Protein AF-A0A4R5AZ65-F1 (afdb_monomer_lite)

Structure (mmCIF, N/CA/C/O backbone):
data_AF-A0A4R5AZ65-F1
#
_entry.id   AF-A0A4R5AZ65-F1
#
loop_
_atom_site.group_PDB
_atom_site.id
_atom_site.type_symbol
_atom_site.label_atom_id
_atom_site.label_alt_id
_atom_site.label_comp_id
_atom_site.label_asym_id
_atom_site.label_entity_id
_atom_site.label_seq_id
_atom_site.pdbx_PDB_ins_code
_atom_site.Cartn_x
_atom_site.Cartn_y
_atom_site.Cartn_z
_atom_site.occupancy
_atom_site.B_iso_or_equiv
_atom_site.auth_seq_id
_atom_site.auth_comp_id
_atom_site.auth_asym_id
_atom_site.auth_atom_id
_atom_site.pdbx_PDB_model_num
ATOM 1 N N . MET A 1 1 ? -8.711 -3.756 -31.443 1.00 44.62 1 MET A N 1
ATOM 2 C CA . MET A 1 1 ? -7.370 -3.969 -30.851 1.00 44.62 1 MET A CA 1
ATOM 3 C C . MET A 1 1 ? -6.552 -4.842 -31.791 1.00 44.62 1 MET A C 1
ATOM 5 O O . MET A 1 1 ? -6.980 -5.955 -32.074 1.00 44.62 1 MET A O 1
ATOM 9 N N . LYS A 1 2 ? -5.424 -4.348 -32.317 1.00 46.47 2 LYS A N 1
ATOM 10 C CA . LYS A 1 2 ? -4.459 -5.205 -33.025 1.00 46.47 2 LYS A CA 1
ATOM 11 C C . LYS A 1 2 ? -3.707 -6.012 -31.963 1.00 46.47 2 LYS A C 1
ATOM 13 O O . LYS A 1 2 ? -3.121 -5.416 -31.064 1.00 46.47 2 LYS A O 1
ATOM 18 N N . LYS A 1 3 ? -3.789 -7.342 -32.016 1.00 53.25 3 LYS A N 1
ATOM 19 C CA . LYS A 1 3 ? -3.071 -8.221 -31.082 1.00 53.25 3 LYS A CA 1
ATOM 20 C C . LYS A 1 3 ? -1.573 -8.070 -31.329 1.00 53.25 3 LYS A C 1
ATOM 22 O O . LYS A 1 3 ? -1.148 -8.141 -32.484 1.00 53.25 3 LYS A O 1
ATOM 27 N N . LYS A 1 4 ? -0.789 -7.846 -30.271 1.00 59.22 4 LYS A N 1
ATOM 28 C CA . LYS A 1 4 ? 0.672 -7.925 -30.381 1.00 59.22 4 LYS A CA 1
ATOM 29 C C . LYS A 1 4 ? 1.031 -9.348 -30.812 1.00 59.22 4 LYS A C 1
ATOM 31 O O . LYS A 1 4 ? 0.426 -10.277 -30.291 1.00 59.22 4 LYS A O 1
ATOM 36 N N . PRO A 1 5 ? 1.950 -9.562 -31.759 1.00 67.75 5 PRO A N 1
ATOM 37 C CA . PRO A 1 5 ? 2.391 -10.904 -32.102 1.00 67.75 5 PRO A CA 1
ATOM 38 C C . PRO A 1 5 ? 3.040 -11.585 -30.888 1.00 67.75 5 PRO A C 1
ATOM 40 O O . PRO A 1 5 ? 3.782 -10.963 -30.136 1.00 67.75 5 PRO A O 1
ATOM 43 N N . VAL A 1 6 ? 2.819 -12.894 -30.739 1.00 65.06 6 VAL A N 1
ATOM 44 C CA . VAL A 1 6 ? 3.331 -13.751 -29.645 1.00 65.06 6 VAL A CA 1
ATOM 45 C C . VAL A 1 6 ? 4.828 -13.552 -29.355 1.00 65.06 6 VAL A C 1
ATOM 47 O O . VAL A 1 6 ? 5.270 -13.638 -28.212 1.00 65.06 6 VAL A O 1
ATOM 50 N N . LYS A 1 7 ? 5.612 -13.260 -30.398 1.00 68.06 7 LYS A N 1
ATOM 51 C CA . LYS A 1 7 ? 7.055 -12.999 -30.320 1.00 68.06 7 LYS A CA 1
ATOM 52 C C . LYS A 1 7 ? 7.397 -11.754 -29.484 1.00 68.06 7 LYS A C 1
ATOM 54 O O . LYS A 1 7 ? 8.453 -11.729 -28.870 1.00 68.06 7 LYS A O 1
ATOM 59 N N . GLU A 1 8 ? 6.523 -10.750 -29.445 1.00 69.88 8 GLU A N 1
ATOM 60 C CA . GLU A 1 8 ? 6.718 -9.499 -28.694 1.00 69.88 8 GLU A CA 1
ATOM 61 C C . GLU A 1 8 ? 6.367 -9.622 -27.203 1.00 69.88 8 GLU A C 1
ATOM 63 O O . GLU A 1 8 ? 6.589 -8.684 -26.442 1.00 69.88 8 GLU A O 1
ATOM 68 N N . MET A 1 9 ? 5.816 -10.761 -26.767 1.00 68.25 9 MET A N 1
ATOM 69 C CA . MET A 1 9 ? 5.441 -10.994 -25.363 1.00 68.25 9 MET A CA 1
ATOM 70 C C . MET A 1 9 ? 6.560 -11.616 -24.524 1.00 68.25 9 MET A C 1
ATOM 72 O O . MET A 1 9 ? 6.425 -11.741 -23.310 1.00 68.25 9 MET A O 1
ATOM 76 N N . VAL A 1 10 ? 7.654 -12.033 -25.156 1.00 75.06 10 VAL A N 1
ATOM 77 C CA . VAL A 1 10 ? 8.806 -12.651 -24.496 1.00 75.06 10 VAL A CA 1
ATOM 78 C C . VAL A 1 10 ? 10.081 -11.944 -24.933 1.00 75.06 10 VAL A C 1
ATOM 80 O O . VAL A 1 10 ? 10.155 -11.402 -26.035 1.00 75.06 10 VAL A O 1
ATOM 83 N N . SER A 1 11 ? 11.108 -11.947 -24.081 1.00 81.38 11 SER A N 1
ATOM 84 C CA . SER A 1 11 ? 12.404 -11.390 -24.471 1.00 81.38 11 SER A CA 1
ATOM 85 C C . SER A 1 11 ? 13.001 -12.180 -25.639 1.00 81.38 11 SER A C 1
ATOM 87 O O . SER A 1 11 ? 12.778 -13.385 -25.776 1.00 81.38 11 SER A O 1
ATOM 89 N N . GLU A 1 12 ? 13.805 -11.522 -26.476 1.00 80.75 12 GLU A N 1
ATOM 90 C CA . GLU A 1 12 ? 14.416 -12.179 -27.638 1.00 80.75 12 GLU A CA 1
ATOM 91 C C . GLU A 1 12 ? 15.284 -13.381 -27.254 1.00 80.75 12 GLU A C 1
ATOM 93 O O . GLU A 1 12 ? 15.312 -14.379 -27.970 1.00 80.75 12 GLU A O 1
ATOM 98 N N . GLN A 1 13 ? 15.972 -13.299 -26.112 1.00 81.62 13 GLN A N 1
ATOM 99 C CA . GLN A 1 13 ? 16.777 -14.395 -25.574 1.00 81.62 13 GLN A CA 1
ATOM 100 C C . GLN A 1 13 ? 15.898 -15.596 -25.216 1.00 81.62 13 GLN A C 1
ATOM 102 O O . GLN A 1 13 ? 16.180 -16.707 -25.654 1.00 81.62 13 GLN A O 1
ATOM 107 N N . VAL A 1 14 ? 14.788 -15.365 -24.506 1.00 82.38 14 VAL A N 1
ATOM 108 C CA . VAL A 1 14 ? 13.830 -16.423 -24.155 1.00 82.38 14 VAL A CA 1
ATOM 109 C C . VAL A 1 14 ? 13.217 -17.025 -25.417 1.00 82.38 14 VAL A C 1
ATOM 111 O O . VAL A 1 14 ? 13.133 -18.243 -25.536 1.00 82.38 14 VAL A O 1
ATOM 114 N N . TYR A 1 15 ? 12.853 -16.200 -26.402 1.00 81.31 15 TYR A N 1
ATOM 115 C CA . TYR A 1 15 ? 12.323 -16.690 -27.672 1.00 81.31 15 TYR A CA 1
ATOM 116 C C . TYR A 1 15 ? 13.318 -17.596 -28.418 1.00 81.31 15 TYR A C 1
ATOM 118 O O . TYR A 1 15 ? 12.915 -18.625 -28.961 1.00 81.31 15 TYR A O 1
ATOM 126 N N . LYS A 1 16 ? 14.613 -17.245 -28.428 1.00 84.75 16 LYS A N 1
ATOM 127 C CA . LYS A 1 16 ? 15.674 -18.073 -29.030 1.00 84.75 16 LYS A CA 1
ATOM 128 C C . LYS A 1 16 ? 15.782 -19.432 -28.336 1.00 84.75 16 LYS A C 1
ATOM 130 O O . LYS A 1 16 ? 15.671 -20.451 -29.011 1.00 84.75 16 LYS A O 1
ATOM 135 N N . THR A 1 17 ? 15.860 -19.452 -27.006 1.00 85.12 17 THR A N 1
ATOM 136 C CA . THR A 1 17 ? 15.935 -20.698 -26.224 1.00 85.12 17 THR A CA 1
ATOM 137 C C . THR A 1 17 ? 14.690 -21.575 -26.397 1.00 85.12 17 THR A C 1
ATOM 139 O O . THR A 1 17 ? 14.792 -22.790 -26.543 1.00 85.12 17 THR A O 1
ATOM 142 N N . LEU A 1 18 ? 13.494 -20.978 -26.443 1.00 83.12 18 LEU A N 1
ATOM 143 C CA . LEU A 1 18 ? 12.252 -21.720 -26.687 1.00 83.12 18 LEU A CA 1
ATOM 144 C C . LEU A 1 18 ? 12.223 -22.353 -28.082 1.00 83.12 18 LEU A C 1
ATOM 146 O O . LEU A 1 18 ? 11.757 -23.483 -28.239 1.00 83.12 18 LEU A O 1
ATOM 150 N N . LYS A 1 19 ? 12.743 -21.640 -29.088 1.00 80.75 19 LYS A N 1
ATOM 151 C CA . LYS A 1 19 ? 12.854 -22.149 -30.456 1.00 80.75 19 LYS A CA 1
ATOM 152 C C . LYS A 1 19 ? 13.842 -23.316 -30.539 1.00 80.75 19 LYS A C 1
ATOM 154 O O . LYS A 1 19 ? 13.521 -24.314 -31.176 1.00 80.75 19 LYS A O 1
ATOM 159 N N . GLU A 1 20 ? 14.992 -23.211 -29.875 1.00 85.44 20 GLU A N 1
ATOM 160 C CA . GLU A 1 20 ? 15.987 -24.291 -29.764 1.00 85.44 20 GLU A CA 1
ATOM 161 C C . GLU A 1 20 ? 15.399 -25.538 -29.083 1.00 85.44 20 GLU A C 1
ATOM 163 O O . GLU A 1 20 ? 15.651 -26.661 -29.513 1.00 85.44 20 GLU A O 1
ATOM 168 N N . GLY A 1 21 ? 14.530 -25.347 -28.086 1.00 79.88 21 GLY A N 1
ATOM 169 C CA . GLY A 1 21 ? 13.814 -26.422 -27.395 1.00 79.88 21 GLY A CA 1
ATOM 170 C C . GLY A 1 21 ? 12.573 -26.973 -28.115 1.00 79.88 21 GLY A C 1
ATOM 171 O O . GLY A 1 21 ? 11.836 -27.753 -27.513 1.00 79.88 21 GLY A O 1
ATOM 172 N N . ASN A 1 22 ? 12.290 -26.571 -29.364 1.00 78.25 22 ASN A N 1
ATOM 173 C CA . ASN A 1 22 ? 11.068 -26.936 -30.105 1.00 78.25 22 ASN A CA 1
ATOM 174 C C . ASN A 1 22 ? 9.747 -26.619 -29.358 1.00 78.25 22 ASN A C 1
ATOM 176 O O . ASN A 1 22 ? 8.723 -27.281 -29.568 1.00 78.25 22 ASN A O 1
ATOM 180 N N . VAL A 1 23 ? 9.747 -25.592 -28.502 1.00 75.62 23 VAL A N 1
ATOM 181 C CA . VAL A 1 23 ? 8.576 -25.144 -27.737 1.00 75.62 23 VAL A CA 1
ATOM 182 C C . VAL A 1 23 ? 7.804 -24.103 -28.542 1.00 75.62 23 VAL A C 1
ATOM 184 O O . VAL A 1 23 ? 8.369 -23.116 -29.015 1.00 75.62 23 VAL A O 1
ATOM 187 N N . LYS A 1 24 ? 6.487 -24.293 -28.689 1.00 74.88 24 LYS A N 1
ATOM 188 C CA . LYS A 1 24 ? 5.621 -23.341 -29.399 1.00 74.88 24 LYS A CA 1
ATOM 189 C C . LYS A 1 24 ? 4.807 -22.527 -28.396 1.00 74.88 24 LYS A C 1
ATOM 191 O O . LYS A 1 24 ? 4.083 -23.082 -27.572 1.00 74.88 24 LYS A O 1
ATOM 196 N N . LEU A 1 25 ? 4.906 -21.207 -28.503 1.00 66.44 25 LEU A N 1
ATOM 197 C CA . LEU A 1 25 ? 4.087 -20.270 -27.741 1.00 66.44 25 LEU A CA 1
ATOM 198 C C . LEU A 1 25 ? 2.684 -20.190 -28.359 1.00 66.44 25 LEU A C 1
ATOM 200 O O . LEU A 1 25 ? 2.541 -19.999 -29.571 1.00 66.44 25 LEU A O 1
ATOM 204 N N . VAL A 1 26 ? 1.653 -20.359 -27.534 1.00 68.25 26 VAL A N 1
ATOM 205 C CA . VAL A 1 26 ? 0.242 -20.310 -27.933 1.00 68.25 26 VAL A CA 1
ATOM 206 C C . VAL A 1 26 ? -0.522 -19.481 -26.901 1.00 68.25 26 VAL A C 1
ATOM 208 O O . VAL A 1 26 ? -0.252 -19.556 -25.706 1.00 68.25 26 VAL A O 1
ATOM 211 N N . TYR A 1 27 ? -1.483 -18.681 -27.343 1.00 60.41 27 TYR A N 1
ATOM 212 C CA . TYR A 1 27 ? -2.374 -17.964 -26.433 1.00 60.41 27 TYR A CA 1
ATOM 213 C C . TYR A 1 27 ? -3.348 -18.906 -25.726 1.00 60.41 27 TYR A C 1
ATOM 215 O O . TYR A 1 27 ? -3.896 -19.814 -26.356 1.00 60.41 27 TYR A O 1
ATOM 223 N N . ASP A 1 28 ? -3.603 -18.661 -24.441 1.00 58.62 28 ASP A N 1
ATOM 224 C CA . ASP A 1 28 ? -4.643 -19.377 -23.704 1.00 58.62 28 ASP A CA 1
ATOM 225 C C . ASP A 1 28 ? -5.963 -18.614 -23.784 1.00 58.62 28 ASP A C 1
ATOM 227 O O . ASP A 1 28 ? -6.158 -17.619 -23.090 1.00 58.62 28 ASP A O 1
ATOM 231 N N . TYR A 1 29 ? -6.853 -19.044 -24.677 1.00 53.59 29 TYR A N 1
ATOM 232 C CA . TYR A 1 29 ? -8.092 -18.314 -24.939 1.00 53.59 29 TYR A CA 1
ATOM 233 C C . TYR A 1 29 ? -9.347 -18.882 -24.277 1.00 53.59 29 TYR A C 1
ATOM 235 O O . TYR A 1 29 ? -10.361 -18.207 -24.373 1.00 53.59 29 TYR A O 1
ATOM 243 N N . ASN A 1 30 ? -9.349 -20.050 -23.614 1.00 48.16 30 ASN A N 1
ATOM 2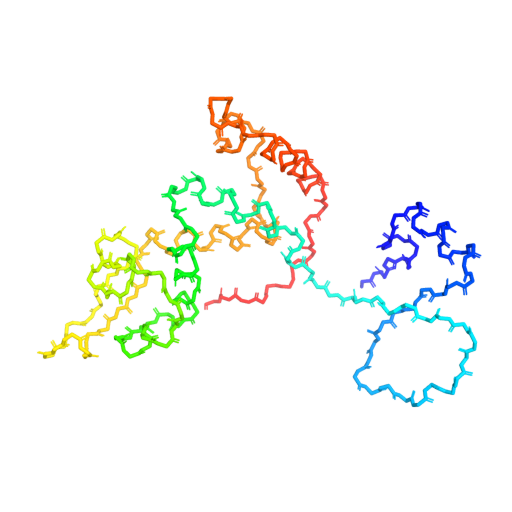44 C CA . ASN A 1 30 ? -10.598 -20.585 -23.045 1.00 48.16 30 ASN A CA 1
ATOM 245 C C . ASN A 1 30 ? -10.420 -21.579 -21.884 1.00 48.16 30 ASN A C 1
ATOM 247 O O . ASN A 1 30 ? -9.624 -22.514 -21.957 1.00 48.16 30 ASN A O 1
ATOM 251 N N . ALA A 1 31 ? -11.283 -21.422 -20.872 1.00 46.19 31 ALA A N 1
ATOM 252 C CA . ALA A 1 31 ? -11.531 -22.365 -19.775 1.00 46.19 31 ALA A CA 1
ATOM 253 C C . ALA A 1 31 ? -12.147 -23.706 -20.239 1.00 46.19 31 ALA A C 1
ATOM 255 O O . ALA A 1 31 ? -12.169 -24.675 -19.487 1.00 46.19 31 ALA A O 1
ATOM 256 N N . GLU A 1 32 ? -12.585 -23.801 -21.495 1.00 46.03 32 GLU A N 1
ATOM 257 C CA . GLU A 1 32 ? -12.997 -25.048 -22.144 1.00 46.03 32 GLU A CA 1
ATOM 258 C C . GLU A 1 32 ? -11.836 -25.630 -22.957 1.00 46.03 32 GLU A C 1
ATOM 260 O O . GLU A 1 32 ? -11.804 -25.591 -24.191 1.00 46.03 32 GLU A O 1
ATOM 265 N N . ALA A 1 33 ? -10.832 -26.165 -22.266 1.00 50.59 33 ALA A N 1
ATOM 266 C CA . ALA A 1 33 ? -9.773 -26.915 -22.922 1.00 50.59 33 ALA A CA 1
ATOM 267 C C . ALA A 1 33 ? -10.353 -28.227 -23.483 1.00 50.59 33 ALA A C 1
ATOM 269 O O . ALA A 1 33 ? -10.359 -29.263 -22.818 1.00 50.59 33 ALA A O 1
ATOM 270 N N . LYS A 1 34 ? -10.843 -28.195 -24.731 1.00 50.50 34 LYS A N 1
ATOM 271 C CA . LYS A 1 34 ? -11.085 -29.409 -25.522 1.00 50.50 34 LYS A CA 1
ATOM 272 C C . LYS A 1 34 ? -9.821 -30.268 -25.454 1.00 50.50 34 LYS A C 1
ATOM 274 O O . LYS A 1 34 ? -8.732 -29.775 -25.737 1.00 50.50 34 LYS A O 1
ATOM 279 N N . LYS A 1 35 ? -9.987 -31.531 -25.037 1.00 51.47 35 LYS A N 1
ATOM 280 C CA . LYS A 1 35 ? -8.944 -32.556 -24.851 1.00 51.47 35 LYS A CA 1
ATOM 281 C C . LYS A 1 35 ? -7.870 -32.463 -25.943 1.00 51.47 35 LYS A C 1
ATOM 283 O O . LYS A 1 35 ? -8.043 -33.000 -27.036 1.00 51.47 35 LYS A O 1
ATOM 288 N N . ASN A 1 36 ? -6.755 -31.799 -25.649 1.00 53.66 36 ASN A N 1
ATOM 289 C CA . ASN A 1 36 ? -5.608 -31.798 -26.544 1.00 53.66 36 ASN A CA 1
ATOM 290 C C . ASN A 1 36 ? -5.019 -33.214 -26.529 1.00 53.66 36 ASN A C 1
ATOM 292 O O . ASN A 1 36 ? -4.439 -33.635 -25.530 1.00 53.66 36 ASN A O 1
ATOM 296 N N . LYS A 1 37 ? -5.200 -33.961 -27.628 1.00 51.91 37 LYS A N 1
ATOM 297 C CA . LYS A 1 37 ? -4.455 -35.200 -27.899 1.00 51.91 37 LYS A CA 1
ATOM 298 C C . LYS A 1 37 ? -2.966 -34.912 -27.692 1.00 51.91 37 LYS A C 1
ATOM 300 O O . LYS A 1 37 ? -2.475 -33.909 -28.207 1.00 51.91 37 LYS A O 1
ATOM 305 N N . TYR A 1 38 ? -2.283 -35.778 -26.942 1.00 48.69 38 TYR A N 1
ATOM 306 C CA . TYR A 1 38 ? -0.855 -35.695 -26.629 1.00 48.69 38 TYR A CA 1
ATOM 307 C C . TYR A 1 38 ? -0.023 -35.361 -27.879 1.00 48.69 38 TYR A C 1
ATOM 309 O O . TYR A 1 38 ? 0.290 -36.221 -28.698 1.00 48.69 38 TYR A O 1
ATOM 317 N N . SER A 1 39 ? 0.328 -34.086 -28.027 1.00 53.28 39 SER A N 1
ATOM 318 C CA . SER A 1 39 ? 1.332 -33.615 -28.973 1.00 53.28 39 SER A CA 1
ATOM 319 C C . SER A 1 39 ? 2.674 -33.666 -28.252 1.00 53.28 39 SER A C 1
ATOM 321 O O . SER A 1 39 ? 2.799 -33.110 -27.165 1.00 53.28 39 SER A O 1
ATOM 323 N N . LYS A 1 40 ? 3.696 -34.279 -28.864 1.00 53.28 40 LYS A N 1
ATOM 324 C CA . LYS A 1 40 ? 5.079 -34.278 -28.341 1.00 53.28 40 LYS A CA 1
ATOM 325 C C . LYS A 1 40 ? 5.676 -32.865 -28.190 1.00 53.28 40 LYS A C 1
ATOM 327 O O . LYS A 1 40 ? 6.731 -32.720 -27.587 1.00 53.28 40 LYS A O 1
ATOM 332 N N . ARG A 1 41 ? 5.035 -31.827 -28.746 1.00 54.31 41 ARG A N 1
ATOM 333 C CA . ARG A 1 41 ? 5.450 -30.423 -28.601 1.00 54.31 41 ARG A CA 1
ATOM 334 C C . ARG A 1 41 ? 4.826 -29.803 -27.353 1.00 54.31 41 ARG A C 1
ATOM 336 O O . ARG A 1 41 ? 3.602 -29.796 -27.222 1.00 54.31 41 ARG A O 1
ATOM 343 N N . LEU A 1 42 ? 5.672 -29.237 -26.493 1.00 58.03 42 LEU A N 1
ATOM 344 C CA . LEU A 1 42 ? 5.264 -28.409 -25.360 1.00 58.03 42 LEU A CA 1
ATOM 345 C C . LEU A 1 42 ? 4.628 -27.113 -25.884 1.00 58.03 42 LEU A C 1
ATOM 347 O O . LEU A 1 42 ? 5.261 -26.340 -26.608 1.00 58.03 42 LEU A O 1
ATOM 351 N N . HIS A 1 43 ? 3.362 -26.895 -25.533 1.00 59.50 43 HIS A N 1
ATOM 352 C CA . HIS A 1 43 ? 2.670 -25.631 -25.757 1.00 59.50 43 HIS A CA 1
ATOM 353 C C . HIS A 1 43 ? 2.727 -24.811 -24.474 1.00 59.50 43 HIS A C 1
ATOM 355 O O . HIS A 1 43 ? 2.179 -25.225 -23.452 1.00 59.50 43 HIS A O 1
ATOM 361 N N . LEU A 1 44 ? 3.374 -23.651 -24.530 1.00 62.00 44 LEU A N 1
ATOM 362 C CA . LEU A 1 44 ? 3.333 -22.683 -23.439 1.00 62.00 44 LEU A CA 1
ATOM 363 C C . LEU A 1 44 ? 2.184 -21.711 -23.686 1.00 62.00 44 LEU A C 1
ATOM 365 O O . LEU A 1 44 ? 2.122 -21.061 -24.730 1.00 62.00 44 LEU A O 1
ATOM 369 N N . LYS A 1 45 ? 1.283 -21.663 -22.709 1.00 63.50 45 LYS A N 1
ATOM 370 C CA . LYS A 1 45 ? 0.094 -20.817 -22.661 1.00 63.50 45 LYS A CA 1
ATOM 371 C C . LYS A 1 45 ? 0.479 -19.412 -22.197 1.00 63.50 45 LYS A C 1
ATOM 373 O O . LYS A 1 45 ? 1.037 -19.262 -21.114 1.00 63.50 45 LYS A O 1
ATOM 378 N N . LEU A 1 46 ? 0.187 -18.400 -23.011 1.00 58.69 46 LEU A N 1
ATOM 379 C CA . LEU A 1 46 ? 0.353 -16.988 -22.652 1.00 58.69 46 LEU A CA 1
ATOM 380 C C . LEU A 1 46 ? -0.999 -16.372 -22.285 1.00 58.69 46 LEU A C 1
ATOM 382 O O . LEU A 1 46 ? -1.975 -16.537 -23.021 1.00 58.69 46 LEU A O 1
ATOM 386 N N . PHE A 1 47 ? -1.037 -15.656 -21.161 1.00 57.75 47 PHE A N 1
ATOM 387 C CA . PHE A 1 47 ? -2.218 -14.933 -20.698 1.00 57.75 47 PHE A CA 1
ATOM 388 C C . PHE A 1 47 ? -2.305 -13.559 -21.375 1.00 57.75 47 PHE A C 1
ATOM 390 O O . PHE A 1 47 ? -1.371 -12.762 -21.302 1.00 57.75 47 PHE A O 1
ATOM 397 N N . GLU A 1 48 ? -3.438 -13.273 -22.019 1.00 52.56 48 GLU A N 1
ATOM 398 C CA . GLU A 1 48 ? -3.790 -11.930 -22.493 1.00 52.56 48 GLU A CA 1
ATOM 399 C C . GLU A 1 48 ? -4.746 -11.278 -21.493 1.00 52.56 48 GLU A C 1
ATOM 401 O O . GLU A 1 48 ? -5.967 -11.351 -21.616 1.00 52.56 48 GLU A O 1
ATOM 406 N N . GLY A 1 49 ? -4.183 -10.620 -20.489 1.00 55.50 49 GLY A N 1
ATOM 407 C CA . GLY A 1 49 ? -4.937 -9.770 -19.582 1.00 55.50 49 GLY A CA 1
ATOM 408 C C . GLY A 1 49 ? -4.058 -8.663 -19.035 1.00 55.50 49 GLY A C 1
ATOM 409 O O . GLY A 1 49 ? -2.859 -8.603 -19.304 1.00 55.50 49 GLY A O 1
ATOM 410 N N . TYR A 1 50 ? -4.674 -7.748 -18.299 1.00 60.53 50 TYR A N 1
ATOM 411 C CA . TYR A 1 50 ? -3.934 -6.672 -17.668 1.00 60.53 50 TYR A CA 1
ATOM 412 C C . TYR A 1 50 ? -3.194 -7.242 -16.451 1.00 60.53 50 TYR A C 1
ATOM 414 O O . TYR A 1 50 ? -3.818 -7.534 -15.430 1.00 60.53 50 TYR A O 1
ATOM 422 N N . ASP A 1 51 ? -1.872 -7.374 -16.545 1.00 66.31 51 ASP A N 1
ATOM 423 C CA . ASP A 1 51 ? -1.037 -7.733 -15.399 1.00 66.31 51 ASP A CA 1
ATOM 424 C C . ASP A 1 51 ? -0.668 -6.476 -14.596 1.00 66.31 51 ASP A C 1
ATOM 426 O O . ASP A 1 51 ? 0.325 -5.800 -14.848 1.00 66.31 51 ASP A O 1
ATOM 430 N N . LEU A 1 52 ? -1.518 -6.132 -13.624 1.00 73.38 52 LEU A N 1
ATOM 431 C CA . LEU A 1 52 ? -1.247 -5.047 -12.674 1.00 73.38 52 LEU A CA 1
ATOM 432 C C . LEU A 1 52 ? -0.107 -5.406 -11.709 1.00 73.38 52 LEU A C 1
ATOM 434 O O . LEU A 1 52 ? 0.451 -4.525 -11.055 1.00 73.38 52 LEU A O 1
ATOM 438 N N . LEU A 1 53 ? 0.215 -6.695 -11.566 1.00 79.62 53 LEU A N 1
ATOM 439 C CA . LEU A 1 53 ? 1.126 -7.180 -10.538 1.00 79.62 53 LEU A CA 1
ATOM 440 C C . LEU A 1 53 ? 2.592 -7.059 -10.944 1.00 79.62 53 LEU A C 1
ATOM 442 O O . LEU A 1 53 ? 3.441 -7.015 -10.055 1.00 79.62 53 LEU A O 1
ATOM 446 N N . GLU A 1 54 ? 2.900 -6.900 -12.232 1.00 79.25 54 GLU A N 1
ATOM 447 C CA . GLU A 1 54 ? 4.261 -6.590 -12.689 1.00 79.25 54 GLU A CA 1
ATOM 448 C C . GLU A 1 54 ? 4.824 -5.362 -11.947 1.00 79.25 54 GLU A C 1
ATOM 450 O O . GLU A 1 54 ? 5.921 -5.392 -11.379 1.00 79.25 54 GLU A O 1
ATOM 455 N N . ASN A 1 55 ? 4.015 -4.306 -11.832 1.00 85.94 55 ASN A N 1
ATOM 456 C CA . ASN A 1 55 ? 4.400 -3.070 -11.153 1.00 85.94 55 ASN A CA 1
ATOM 457 C C . ASN A 1 55 ? 4.405 -3.193 -9.623 1.00 85.94 55 ASN A C 1
ATOM 459 O O . ASN A 1 55 ? 4.959 -2.327 -8.942 1.00 85.94 55 ASN A O 1
ATOM 463 N N . PHE A 1 56 ? 3.830 -4.253 -9.046 1.00 91.00 56 PHE A N 1
ATOM 464 C CA . PHE A 1 56 ? 3.673 -4.408 -7.596 1.00 91.00 56 PHE A CA 1
ATOM 465 C C . PHE A 1 56 ? 5.012 -4.373 -6.853 1.00 91.00 56 PHE A C 1
ATOM 467 O O . PHE A 1 56 ? 5.125 -3.760 -5.785 1.00 91.00 56 PHE A O 1
ATOM 474 N N . ILE A 1 57 ? 6.048 -4.981 -7.444 1.00 90.31 57 ILE A N 1
ATOM 475 C CA . ILE A 1 57 ? 7.395 -5.059 -6.863 1.00 90.31 57 ILE A CA 1
ATOM 476 C C . ILE A 1 57 ? 8.030 -3.673 -6.649 1.00 90.31 57 ILE A C 1
ATOM 478 O O . ILE A 1 57 ? 8.876 -3.505 -5.764 1.00 90.31 57 ILE A O 1
ATOM 482 N N . VAL A 1 58 ? 7.595 -2.678 -7.425 1.00 91.81 58 VAL A N 1
ATOM 483 C CA . VAL A 1 58 ? 8.030 -1.279 -7.353 1.00 91.81 58 VAL A CA 1
ATOM 484 C C . VAL A 1 58 ? 7.014 -0.425 -6.590 1.00 91.81 58 VAL A C 1
ATOM 486 O O . VAL A 1 58 ? 7.395 0.310 -5.676 1.00 91.81 58 VAL A O 1
ATOM 489 N N . ALA A 1 59 ? 5.728 -0.559 -6.916 1.00 93.69 59 ALA A N 1
ATOM 490 C CA . ALA A 1 59 ? 4.625 0.208 -6.346 1.00 93.69 59 ALA A CA 1
ATOM 491 C C . ALA A 1 59 ? 4.554 0.083 -4.824 1.00 93.69 59 ALA A C 1
ATOM 493 O O . ALA A 1 59 ? 4.518 1.090 -4.115 1.00 93.69 59 ALA A O 1
ATOM 494 N N . ARG A 1 60 ? 4.608 -1.147 -4.303 1.00 95.19 60 ARG A N 1
ATOM 495 C CA . ARG A 1 60 ? 4.525 -1.406 -2.862 1.00 95.19 60 ARG A CA 1
ATOM 496 C C . ARG A 1 60 ? 5.634 -0.689 -2.073 1.00 95.19 60 ARG A C 1
ATOM 498 O O . ARG A 1 60 ? 5.302 0.135 -1.221 1.00 95.19 60 ARG A O 1
ATOM 505 N N . PRO A 1 61 ? 6.938 -0.930 -2.327 1.00 93.62 61 PRO A N 1
ATOM 506 C CA . PRO A 1 61 ? 7.995 -0.257 -1.574 1.00 93.62 61 PRO A CA 1
ATOM 507 C C . PRO A 1 61 ? 8.035 1.257 -1.812 1.00 93.62 61 PRO A C 1
ATOM 509 O O . PRO A 1 61 ? 8.427 1.988 -0.903 1.00 93.62 61 PRO A O 1
ATOM 512 N N . TYR A 1 62 ? 7.626 1.739 -2.992 1.00 94.62 62 TYR A N 1
ATOM 513 C CA . TYR A 1 62 ? 7.487 3.172 -3.253 1.00 94.62 62 TYR A CA 1
ATOM 514 C C . TYR A 1 62 ? 6.482 3.814 -2.283 1.00 94.62 62 TYR A C 1
ATOM 516 O O . TYR A 1 62 ? 6.838 4.748 -1.563 1.00 94.62 62 TYR A O 1
ATOM 524 N N . ILE A 1 63 ? 5.268 3.260 -2.187 1.00 96.19 63 ILE A N 1
ATOM 525 C CA . ILE A 1 63 ? 4.208 3.759 -1.297 1.00 96.19 63 ILE A CA 1
ATOM 526 C C . ILE A 1 63 ? 4.609 3.631 0.175 1.00 96.19 63 ILE A C 1
ATOM 528 O O . ILE A 1 63 ? 4.503 4.604 0.924 1.00 96.19 63 ILE A O 1
ATOM 532 N N . GLN A 1 64 ? 5.150 2.481 0.586 1.00 95.44 64 GLN A N 1
ATOM 533 C CA . GLN A 1 64 ? 5.604 2.265 1.965 1.00 95.44 64 GLN A CA 1
ATOM 534 C C . GLN A 1 64 ? 6.604 3.332 2.414 1.00 95.44 64 GLN A C 1
ATOM 536 O O . GLN A 1 64 ? 6.452 3.925 3.481 1.00 95.44 64 GLN A O 1
ATOM 541 N N . LYS A 1 65 ? 7.604 3.637 1.578 1.00 93.69 65 LYS A N 1
ATOM 542 C CA . LYS A 1 65 ? 8.601 4.661 1.905 1.00 93.69 65 LYS A CA 1
ATOM 543 C C . LYS A 1 65 ? 8.055 6.082 1.801 1.00 93.69 65 LYS A C 1
ATOM 545 O O . LYS A 1 65 ? 8.444 6.922 2.611 1.00 93.69 65 LYS A O 1
ATOM 550 N N . LYS A 1 66 ? 7.167 6.364 0.840 1.00 94.12 66 LYS A N 1
ATOM 551 C CA . LYS A 1 66 ? 6.551 7.689 0.668 1.00 94.12 66 LYS A CA 1
ATOM 552 C C . LYS A 1 66 ? 5.736 8.094 1.892 1.00 94.12 66 LYS A C 1
ATOM 554 O O . LYS A 1 66 ? 5.886 9.211 2.378 1.00 94.12 66 LYS A O 1
ATOM 559 N N . TYR A 1 67 ? 4.933 7.170 2.412 1.00 95.44 67 TYR A N 1
ATOM 560 C CA . TYR A 1 67 ? 4.038 7.422 3.543 1.00 95.44 67 TYR A CA 1
ATOM 561 C C . TYR A 1 67 ? 4.584 6.936 4.888 1.00 95.44 67 TYR A C 1
ATOM 563 O O . TYR A 1 67 ? 3.924 7.114 5.905 1.00 95.44 67 TYR A O 1
ATOM 571 N N . LYS A 1 68 ? 5.796 6.364 4.909 1.00 94.81 68 LYS A N 1
ATOM 572 C CA . LYS A 1 68 ? 6.452 5.810 6.105 1.00 94.81 68 LYS A CA 1
ATOM 573 C C . LYS A 1 68 ? 5.589 4.765 6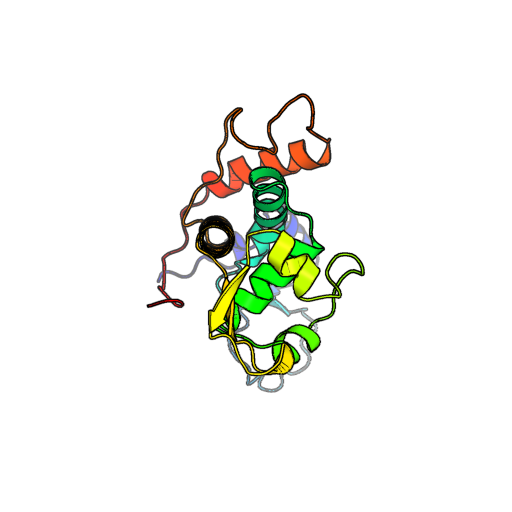.830 1.00 94.81 68 LYS A C 1
ATOM 575 O O . LYS A 1 68 ? 5.561 4.720 8.057 1.00 94.81 68 LYS A O 1
ATOM 580 N N . ILE A 1 69 ? 4.900 3.925 6.064 1.00 95.88 69 ILE A N 1
ATOM 581 C CA . ILE A 1 69 ? 4.075 2.828 6.581 1.00 95.88 69 ILE A CA 1
ATOM 582 C C . ILE A 1 69 ? 4.796 1.495 6.395 1.00 95.88 69 ILE A C 1
ATOM 584 O O . ILE A 1 69 ? 5.461 1.266 5.381 1.00 95.88 69 ILE A O 1
ATOM 588 N N . ASP A 1 70 ? 4.666 0.607 7.376 1.00 95.81 70 ASP A N 1
ATOM 589 C CA . ASP A 1 70 ? 5.169 -0.759 7.256 1.00 95.81 70 ASP A CA 1
ATOM 590 C C . ASP A 1 70 ? 4.219 -1.648 6.432 1.00 95.81 70 ASP A C 1
ATOM 592 O O . ASP A 1 70 ? 3.142 -1.227 6.002 1.00 95.81 70 ASP A O 1
ATOM 596 N N . LEU A 1 71 ? 4.663 -2.873 6.132 1.00 95.12 71 LEU A N 1
ATOM 597 C CA . LEU A 1 71 ? 3.902 -3.812 5.304 1.00 95.12 71 LEU A CA 1
ATOM 598 C C . LEU A 1 71 ? 2.580 -4.213 5.955 1.00 95.12 71 LEU A C 1
ATOM 600 O O . LEU A 1 71 ? 1.566 -4.236 5.266 1.00 95.12 71 LEU A O 1
ATOM 604 N N . GLY A 1 72 ? 2.587 -4.462 7.267 1.00 96.19 72 GLY A N 1
ATOM 605 C CA . GLY A 1 72 ? 1.39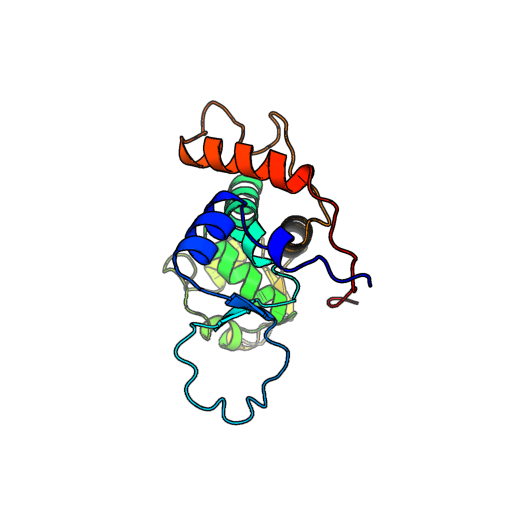3 -4.892 7.982 1.00 96.19 72 GLY A CA 1
ATOM 606 C C . GLY A 1 72 ? 0.309 -3.823 7.937 1.00 96.19 72 GLY A C 1
ATOM 607 O O . GLY A 1 72 ? -0.842 -4.123 7.635 1.00 96.19 72 GLY A O 1
ATOM 608 N N . LEU A 1 73 ? 0.681 -2.559 8.156 1.00 97.12 73 LEU A N 1
ATOM 609 C CA . LEU A 1 73 ? -0.262 -1.452 8.024 1.00 97.12 73 LEU A CA 1
ATOM 610 C C . LEU A 1 73 ? -0.780 -1.304 6.593 1.00 97.12 73 LEU A C 1
ATOM 612 O O . LEU A 1 73 ? -1.973 -1.109 6.390 1.00 97.12 73 LEU A O 1
ATOM 616 N N . PHE A 1 74 ? 0.100 -1.410 5.599 1.00 97.19 74 PHE A N 1
ATOM 617 C CA . PHE A 1 74 ? -0.290 -1.284 4.199 1.00 97.19 74 PHE A CA 1
ATOM 618 C C . PHE A 1 74 ? -1.293 -2.369 3.765 1.00 97.19 74 PHE A C 1
ATOM 620 O O . PHE A 1 74 ? -2.300 -2.051 3.132 1.00 97.19 74 PHE A O 1
ATOM 627 N N . GLU A 1 75 ? -1.069 -3.626 4.155 1.00 95.88 75 GLU A N 1
ATOM 628 C CA . GLU A 1 75 ? -1.979 -4.748 3.882 1.00 95.88 75 GLU A CA 1
ATOM 629 C C . GLU A 1 75 ? -3.344 -4.558 4.556 1.00 95.88 75 GLU A C 1
ATOM 631 O O . GLU A 1 75 ? -4.380 -4.799 3.933 1.00 95.88 75 GLU A O 1
ATOM 636 N N . ILE A 1 76 ? -3.360 -4.043 5.791 1.00 96.50 76 ILE A N 1
ATOM 637 C CA . ILE A 1 76 ? -4.597 -3.669 6.492 1.00 96.50 76 ILE A CA 1
ATOM 638 C C . ILE A 1 76 ? -5.367 -2.606 5.711 1.00 96.50 76 ILE A C 1
ATOM 640 O O . ILE A 1 76 ? -6.566 -2.760 5.481 1.00 96.50 76 ILE A O 1
ATOM 644 N N . LEU A 1 77 ? -4.699 -1.538 5.270 1.00 96.88 77 LEU A N 1
ATOM 645 C CA . LEU A 1 77 ? -5.357 -0.474 4.513 1.00 96.88 77 LEU A CA 1
ATOM 646 C C . LEU A 1 77 ? -5.916 -0.987 3.178 1.00 96.88 77 LEU A C 1
ATOM 648 O O . LEU A 1 77 ? -7.034 -0.624 2.818 1.00 96.88 77 LEU A O 1
ATOM 652 N N . LEU A 1 78 ? -5.188 -1.862 2.474 1.00 95.50 78 LEU A N 1
ATOM 653 C CA . LEU A 1 78 ? -5.666 -2.495 1.241 1.00 95.50 78 LEU A CA 1
ATOM 654 C C . LEU A 1 78 ? -6.930 -3.329 1.475 1.00 95.50 78 LEU A C 1
ATOM 656 O O . LEU A 1 78 ? -7.911 -3.163 0.748 1.00 95.50 78 LEU A O 1
ATOM 660 N N . PHE A 1 79 ? -6.917 -4.187 2.499 1.00 95.50 79 PHE A N 1
ATOM 661 C CA . PHE A 1 79 ? -8.053 -5.043 2.843 1.00 95.50 79 PHE A CA 1
ATOM 662 C C . PHE A 1 79 ? -9.295 -4.214 3.201 1.00 95.50 79 PHE A C 1
ATOM 664 O O . PHE A 1 79 ? -10.379 -4.421 2.652 1.00 95.50 79 PHE A O 1
ATOM 671 N N . LEU A 1 80 ? -9.131 -3.215 4.072 1.00 95.38 80 LEU A N 1
ATOM 672 C CA . LEU A 1 80 ? -10.234 -2.379 4.550 1.00 95.38 80 LEU A CA 1
ATOM 673 C C . LEU A 1 80 ? -10.787 -1.438 3.476 1.00 95.38 80 LEU A C 1
ATOM 675 O O . LEU A 1 80 ? -11.988 -1.164 3.462 1.00 95.38 80 LEU A O 1
ATOM 679 N N . HIS A 1 81 ? -9.953 -0.976 2.538 1.00 94.69 81 HIS A N 1
ATOM 680 C CA . HIS A 1 81 ? -10.410 -0.161 1.410 1.00 94.69 81 HIS A CA 1
ATOM 681 C C . HIS A 1 81 ? -11.466 -0.882 0.552 1.00 94.69 81 HIS A C 1
ATOM 683 O O . HIS A 1 81 ? -12.367 -0.233 0.010 1.00 94.69 81 HIS A O 1
ATOM 689 N N . GLY A 1 82 ? -11.374 -2.213 0.441 1.00 91.00 82 GLY A N 1
ATOM 690 C CA . GLY A 1 82 ? -12.351 -3.039 -0.271 1.00 91.00 82 GLY A CA 1
ATOM 691 C C . GLY A 1 82 ? -13.727 -3.070 0.401 1.00 91.00 82 GLY A C 1
ATOM 692 O O . GLY A 1 82 ? -14.736 -3.038 -0.296 1.00 91.00 82 GLY A O 1
ATOM 693 N N . LYS A 1 83 ? -13.778 -3.055 1.741 1.00 91.50 83 LYS A N 1
ATOM 694 C CA . LYS A 1 83 ? -15.031 -3.129 2.517 1.00 91.50 83 LYS A CA 1
ATOM 695 C C . LYS A 1 83 ? -15.804 -1.799 2.590 1.00 91.50 83 LYS A C 1
ATOM 697 O O . LYS A 1 83 ? -16.999 -1.817 2.858 1.00 91.50 83 LYS A O 1
ATOM 702 N N . LYS A 1 84 ? -15.160 -0.654 2.308 1.00 91.44 84 LYS A N 1
ATOM 703 C CA . LYS A 1 84 ? -15.688 0.735 2.412 1.00 91.44 84 LYS A CA 1
ATOM 704 C C . LYS A 1 84 ? -16.051 1.177 3.837 1.00 91.44 84 LYS A C 1
ATOM 706 O O . LYS A 1 84 ? -15.531 2.192 4.296 1.00 91.44 84 LYS A O 1
ATOM 711 N N . PHE A 1 85 ? -16.869 0.398 4.534 1.00 95.69 85 PHE A N 1
ATOM 712 C CA . PHE A 1 85 ? -17.176 0.506 5.957 1.00 95.69 85 PHE A CA 1
ATOM 713 C C . PHE A 1 85 ? -16.951 -0.856 6.610 1.00 95.69 85 PHE A C 1
ATOM 715 O O . PHE A 1 85 ? -17.099 -1.888 5.960 1.00 95.69 85 PHE A O 1
ATOM 722 N N . PHE A 1 86 ? -16.562 -0.876 7.879 1.00 96.31 86 PHE A N 1
ATOM 723 C CA . PHE A 1 86 ? -16.273 -2.125 8.580 1.00 96.31 86 PHE A CA 1
ATOM 724 C C . PHE A 1 86 ? -16.475 -1.977 10.085 1.00 96.31 86 PHE A C 1
ATOM 726 O O . PHE A 1 86 ? -16.413 -0.871 10.617 1.00 96.31 86 PHE A O 1
ATOM 733 N N . ASN A 1 87 ? -16.686 -3.091 10.779 1.00 95.94 87 ASN A N 1
ATOM 734 C CA . ASN A 1 87 ? -16.736 -3.145 12.242 1.00 95.94 87 ASN A CA 1
ATOM 735 C C . ASN A 1 87 ? -15.571 -3.977 12.819 1.00 95.94 87 ASN A C 1
ATOM 737 O O . ASN A 1 87 ? -14.663 -4.414 12.106 1.00 95.94 87 ASN A O 1
ATOM 741 N N . GLN A 1 88 ? -15.575 -4.209 14.134 1.00 94.94 88 GLN A N 1
ATOM 742 C CA . GLN A 1 88 ? -14.538 -5.015 14.785 1.00 94.94 88 GLN A CA 1
ATOM 743 C C . GLN A 1 88 ? -14.522 -6.478 14.307 1.00 94.94 88 GLN A C 1
ATOM 745 O O . GLN A 1 88 ? -13.453 -7.088 14.274 1.00 94.94 88 GLN A O 1
ATOM 750 N N . LYS A 1 89 ? -15.678 -7.042 13.931 1.00 94.19 89 LYS A N 1
ATOM 751 C CA . LYS A 1 89 ? -15.789 -8.415 13.420 1.00 94.19 89 LYS A CA 1
ATOM 752 C C . LYS A 1 89 ? -15.133 -8.530 12.044 1.00 94.19 89 LYS A C 1
ATOM 754 O O . LYS A 1 89 ? -14.273 -9.384 11.874 1.00 94.19 89 LYS A O 1
ATOM 759 N N . ASP A 1 90 ? -15.436 -7.610 11.128 1.00 94.62 90 ASP A N 1
ATOM 760 C CA . ASP A 1 90 ? -14.760 -7.508 9.827 1.00 94.62 90 ASP A CA 1
ATOM 761 C C . ASP A 1 90 ? -13.248 -7.351 9.985 1.00 94.62 90 ASP A C 1
ATOM 763 O O . ASP A 1 90 ? -12.457 -7.971 9.276 1.00 94.62 90 ASP A O 1
ATOM 767 N N . TYR A 1 91 ? -12.835 -6.506 10.934 1.00 95.25 91 TYR A N 1
ATOM 768 C CA . TYR A 1 91 ? -11.425 -6.298 11.212 1.00 95.25 91 TYR A CA 1
ATOM 769 C C . TYR A 1 91 ? -10.760 -7.573 11.726 1.00 95.25 91 TYR A C 1
ATOM 771 O O . TYR A 1 91 ? -9.603 -7.822 11.398 1.00 95.25 91 TYR A O 1
ATOM 779 N N . ALA A 1 92 ? -11.459 -8.390 12.517 1.00 94.25 92 ALA A N 1
ATOM 780 C CA . ALA A 1 92 ? -10.930 -9.621 13.092 1.00 94.25 92 ALA A CA 1
ATOM 781 C C . ALA A 1 92 ? -10.620 -10.701 12.040 1.00 94.25 92 ALA A C 1
ATOM 783 O O . ALA A 1 92 ? -9.668 -11.446 12.255 1.00 94.25 92 ALA A O 1
ATOM 784 N N . GLU A 1 93 ? -11.338 -10.729 10.909 1.00 93.50 93 GLU A N 1
ATOM 785 C CA . GLU A 1 93 ? -11.197 -11.737 9.840 1.00 93.50 93 GLU A CA 1
ATOM 786 C C . GLU A 1 93 ? -9.799 -11.784 9.215 1.00 93.50 93 GLU A C 1
ATOM 788 O O . GLU A 1 93 ? -9.325 -12.851 8.828 1.00 93.50 93 GLU A O 1
ATOM 793 N N . MET A 1 94 ? -9.120 -10.640 9.102 1.00 91.88 94 MET A N 1
ATOM 794 C CA . MET A 1 94 ? -7.832 -10.598 8.414 1.00 91.88 94 MET A CA 1
ATOM 795 C C . MET A 1 94 ? -6.657 -11.027 9.314 1.00 91.88 94 MET A C 1
ATOM 797 O O . MET A 1 94 ? -6.611 -10.655 10.494 1.00 91.88 94 MET A O 1
ATOM 801 N N . PRO A 1 95 ? -5.645 -11.735 8.787 1.00 91.38 95 PRO A N 1
ATOM 802 C CA . PRO A 1 95 ? -4.395 -11.960 9.506 1.00 91.38 95 PRO A CA 1
ATOM 803 C C . PRO A 1 95 ? -3.669 -10.625 9.720 1.00 91.38 95 PRO A C 1
ATOM 805 O O . PRO A 1 95 ? -3.589 -9.798 8.815 1.00 91.38 95 PRO A O 1
ATOM 808 N N . LYS A 1 96 ? -3.166 -10.382 10.935 1.00 92.75 96 LYS A N 1
ATOM 809 C CA . LYS A 1 96 ? -2.554 -9.099 11.323 1.00 92.75 96 LYS A CA 1
ATOM 810 C C . LYS A 1 96 ? -1.295 -9.314 12.144 1.00 92.75 96 LYS A C 1
ATOM 812 O O . LYS A 1 96 ? -1.227 -10.224 12.967 1.00 92.75 96 LYS A O 1
ATOM 817 N N . GLN A 1 97 ? -0.331 -8.411 11.983 1.00 92.12 97 GLN A N 1
ATOM 818 C CA . GLN A 1 97 ? 0.828 -8.331 12.869 1.00 92.12 97 GLN A CA 1
ATOM 819 C C . GLN A 1 97 ? 0.405 -7.919 14.286 1.00 92.12 97 GLN A C 1
ATOM 821 O O . GLN A 1 97 ? -0.566 -7.179 14.464 1.00 92.12 97 GLN A O 1
ATOM 826 N N . PHE A 1 98 ? 1.177 -8.333 15.296 1.00 89.88 98 PHE A N 1
ATOM 827 C CA . PHE A 1 98 ? 0.877 -8.072 16.710 1.00 89.88 98 PHE A CA 1
ATOM 828 C C . PHE A 1 98 ? 0.624 -6.584 17.011 1.00 89.88 98 PHE A C 1
ATOM 830 O O . PHE A 1 98 ? -0.351 -6.244 17.680 1.00 89.88 98 PHE A O 1
ATOM 837 N N . LYS A 1 99 ? 1.434 -5.690 16.424 1.00 93.50 99 LYS A N 1
ATOM 838 C CA . LYS A 1 99 ? 1.304 -4.226 16.530 1.00 93.50 99 LYS A CA 1
ATOM 839 C C . LYS A 1 99 ? -0.095 -3.715 16.167 1.00 93.50 99 LYS A C 1
ATOM 841 O O . LYS A 1 99 ? -0.579 -2.775 16.790 1.00 93.50 99 LYS A O 1
ATOM 846 N N . TYR A 1 100 ? -0.768 -4.359 15.217 1.00 95.62 100 TYR A N 1
ATOM 847 C CA . TYR A 1 100 ? -2.088 -3.970 14.719 1.00 95.62 100 TYR A CA 1
ATOM 848 C C . TYR A 1 100 ? -3.207 -4.901 15.185 1.00 95.62 100 TYR A C 1
ATOM 850 O O . TYR A 1 100 ? -4.326 -4.820 14.692 1.00 95.62 100 TYR A O 1
ATOM 858 N N . ARG A 1 101 ? -2.955 -5.793 16.146 1.00 93.25 101 ARG A N 1
ATOM 859 C CA . ARG A 1 101 ? -3.962 -6.766 16.589 1.00 93.25 101 ARG A CA 1
ATOM 860 C C . ARG A 1 101 ? -5.245 -6.100 17.097 1.00 93.25 101 ARG A C 1
ATOM 862 O O . ARG A 1 101 ? -6.336 -6.596 16.836 1.00 93.25 101 ARG A O 1
ATOM 869 N N . SER A 1 102 ? -5.106 -4.977 17.799 1.00 93.50 102 SER A N 1
ATOM 870 C CA . SER A 1 102 ? -6.224 -4.196 18.328 1.00 93.50 102 SER A CA 1
ATOM 871 C C . SER A 1 102 ? -6.668 -3.113 17.350 1.00 93.50 102 SER A C 1
ATOM 873 O O . SER A 1 102 ? -5.837 -2.388 16.802 1.00 93.50 102 SER A O 1
ATOM 875 N N . ILE A 1 103 ? -7.983 -2.931 17.209 1.00 94.25 103 ILE A N 1
ATOM 876 C CA . ILE A 1 103 ? -8.552 -1.830 16.420 1.00 94.25 103 ILE A CA 1
ATOM 877 C C . ILE A 1 103 ? -8.170 -0.459 16.991 1.00 94.25 103 ILE A C 1
ATOM 879 O O . ILE A 1 103 ? -7.992 0.489 16.236 1.00 94.25 103 ILE A O 1
ATOM 883 N N . LYS A 1 104 ? -7.936 -0.361 18.310 1.00 94.19 104 LYS A N 1
ATOM 884 C CA . LYS A 1 104 ? -7.428 0.867 18.943 1.00 94.19 104 LYS A CA 1
ATOM 885 C C . LYS A 1 104 ? -6.045 1.246 18.408 1.00 94.19 104 LYS A C 1
ATOM 887 O O . LYS A 1 104 ? -5.807 2.407 18.103 1.00 94.19 104 LYS A O 1
ATOM 892 N N . ASN A 1 105 ? -5.159 0.266 18.217 1.00 95.19 105 ASN A N 1
ATOM 893 C CA . ASN A 1 105 ? -3.828 0.522 17.659 1.00 95.19 105 ASN A CA 1
ATOM 894 C C . ASN A 1 105 ? -3.916 1.011 16.212 1.00 95.19 105 ASN A C 1
ATOM 896 O O . ASN A 1 105 ? -3.114 1.846 15.807 1.00 95.19 105 ASN A O 1
ATOM 900 N N . LEU A 1 106 ? -4.892 0.509 15.449 1.00 95.44 106 LEU A N 1
ATOM 901 C CA . LEU A 1 106 ? -5.148 0.976 14.091 1.00 95.44 106 LEU A CA 1
ATOM 902 C C . LEU A 1 106 ? -5.721 2.400 14.067 1.00 95.44 106 LEU A C 1
ATOM 904 O O . LEU A 1 106 ? -5.291 3.209 13.255 1.00 95.44 106 LEU A O 1
ATOM 908 N N . LEU A 1 107 ? -6.638 2.743 14.975 1.00 95.94 107 LEU A N 1
ATOM 909 C CA . LEU A 1 107 ? -7.128 4.121 15.109 1.00 95.94 107 LEU A CA 1
ATOM 910 C C . LEU A 1 107 ? -5.981 5.093 15.411 1.00 95.94 107 LEU A C 1
ATOM 912 O O . LEU A 1 107 ? -5.896 6.158 14.802 1.00 95.94 107 LEU A O 1
ATOM 916 N N . ASN A 1 108 ? -5.040 4.683 16.266 1.00 96.44 108 ASN A N 1
ATOM 917 C CA . ASN A 1 108 ? -3.863 5.482 16.609 1.00 96.44 108 ASN A CA 1
ATOM 918 C C . ASN A 1 108 ? -2.915 5.729 15.423 1.00 96.44 108 ASN A C 1
ATOM 920 O O . ASN A 1 108 ? -2.055 6.601 15.517 1.00 96.44 108 ASN A O 1
ATOM 924 N N . THR A 1 109 ? -3.049 5.014 14.297 1.00 96.00 109 THR A N 1
ATOM 925 C CA . THR A 1 109 ? -2.258 5.322 13.095 1.00 96.00 109 THR A CA 1
ATOM 926 C C . THR A 1 109 ? -2.789 6.531 12.324 1.00 96.00 109 THR A C 1
ATOM 928 O O . THR A 1 109 ? -2.116 6.993 11.408 1.00 96.00 109 THR A O 1
ATOM 931 N N . GLY A 1 110 ? -4.010 7.003 12.608 1.00 96.69 110 GLY A N 1
ATOM 932 C CA . GLY A 1 110 ? -4.640 8.134 11.913 1.00 96.69 110 GLY A CA 1
ATOM 933 C C . GLY A 1 110 ? -5.162 7.835 10.498 1.00 96.69 110 GLY A C 1
ATOM 934 O O . GLY A 1 110 ? -5.701 8.723 9.836 1.00 96.69 110 GLY A O 1
ATOM 935 N N . TYR A 1 111 ? -5.052 6.590 10.020 1.00 97.75 111 TYR A N 1
ATOM 936 C CA . TYR A 1 111 ? -5.523 6.185 8.683 1.00 97.75 111 TYR A CA 1
ATOM 937 C C . TYR A 1 111 ? -6.953 5.635 8.682 1.00 97.75 111 TYR A C 1
ATOM 939 O O . TYR A 1 111 ? -7.554 5.481 7.619 1.00 97.75 111 TYR A O 1
ATOM 947 N N . VAL A 1 112 ? -7.502 5.375 9.867 1.00 97.12 112 VAL A N 1
ATOM 948 C CA . VAL A 1 112 ? -8.856 4.874 10.103 1.00 97.12 112 VAL A CA 1
ATOM 949 C C . VAL A 1 112 ? -9.552 5.792 11.095 1.00 97.12 112 VAL A C 1
ATOM 951 O O . VAL A 1 112 ? -8.920 6.300 12.019 1.00 97.12 112 VAL A O 1
ATOM 954 N N . GLY A 1 113 ? -10.851 5.995 10.910 1.00 96.50 113 GLY A N 1
ATOM 955 C CA . GLY A 1 113 ? -11.689 6.765 11.819 1.00 96.50 113 GLY A CA 1
ATOM 956 C C . GLY A 1 113 ? -13.016 6.081 12.095 1.00 96.50 113 GLY A C 1
ATOM 957 O O . GLY A 1 113 ? -13.408 5.131 11.412 1.00 96.50 113 GLY A O 1
ATOM 958 N N . ILE A 1 114 ? -13.697 6.584 13.120 1.00 97.31 114 ILE A N 1
ATOM 959 C CA . ILE A 1 114 ? -15.043 6.162 13.496 1.00 97.31 114 ILE A CA 1
ATOM 960 C C . ILE A 1 114 ? -16.040 7.001 12.695 1.00 97.31 114 ILE A C 1
ATOM 962 O O . ILE A 1 114 ? -15.932 8.223 12.652 1.00 97.31 114 ILE A O 1
ATOM 966 N N . VAL A 1 115 ? -16.994 6.335 12.052 1.00 96.38 115 VAL A N 1
ATOM 967 C CA . VAL A 1 115 ? -18.120 6.960 11.342 1.00 96.38 115 VAL A CA 1
ATOM 968 C C . VAL A 1 115 ? -19.330 7.051 12.257 1.00 96.38 115 VAL A C 1
ATOM 970 O O . VAL A 1 115 ? -20.005 8.073 12.290 1.00 96.38 115 VAL A O 1
ATOM 973 N N . GLN A 1 116 ? -19.585 5.982 13.011 1.00 96.62 116 GLN A N 1
ATOM 974 C CA . GLN A 1 116 ? -20.707 5.884 13.931 1.00 96.62 116 GLN A CA 1
ATOM 975 C C . GLN A 1 116 ? -20.255 5.171 15.203 1.00 96.62 116 GLN A C 1
ATOM 977 O O . GLN A 1 116 ? -19.704 4.067 15.147 1.00 96.62 116 GLN A O 1
ATOM 982 N N . ASN A 1 117 ? -20.496 5.813 16.347 1.00 96.00 117 ASN A N 1
ATOM 983 C CA . ASN A 1 117 ? -20.340 5.177 17.648 1.00 96.00 117 ASN A CA 1
ATOM 984 C C . ASN A 1 117 ? -21.512 4.220 17.879 1.00 96.00 117 ASN A C 1
ATOM 986 O O . ASN A 1 117 ? -22.659 4.535 17.565 1.00 96.00 117 ASN A O 1
ATOM 990 N N . GLY A 1 118 ? -21.207 3.058 18.437 1.00 92.75 118 GLY A N 1
ATOM 991 C CA . GLY A 1 118 ? -22.191 2.097 18.914 1.00 92.75 118 GLY A CA 1
ATOM 992 C C . GLY A 1 118 ? -22.145 2.023 20.435 1.00 92.75 118 GLY A C 1
ATOM 993 O O . GLY A 1 118 ? -21.252 2.581 21.064 1.00 92.75 118 GLY A O 1
ATOM 994 N N . GLU A 1 119 ? -23.071 1.279 21.031 1.00 91.88 119 GLU A N 1
ATOM 995 C CA . GLU A 1 119 ? -23.091 1.041 22.486 1.00 91.88 119 GLU A CA 1
ATOM 996 C C . GLU A 1 119 ? -21.800 0.382 23.001 1.00 91.88 119 GLU A C 1
ATOM 998 O O . GLU A 1 119 ? -21.450 0.501 24.171 1.00 91.88 119 GLU A O 1
ATOM 1003 N N . ASN A 1 120 ? -21.088 -0.339 22.131 1.00 91.19 120 ASN A N 1
ATOM 1004 C CA . ASN A 1 120 ? -19.799 -0.947 22.426 1.00 91.19 120 ASN A CA 1
ATOM 1005 C C . ASN A 1 120 ? -18.899 -0.962 21.179 1.00 91.19 120 ASN A C 1
ATOM 1007 O O . ASN A 1 120 ? -19.368 -0.772 20.055 1.00 91.19 120 ASN A O 1
ATOM 1011 N N . LEU A 1 121 ? -17.609 -1.265 21.371 1.00 86.88 121 LEU A N 1
ATOM 1012 C CA . LEU A 1 121 ? -16.606 -1.298 20.294 1.00 86.88 121 LEU A CA 1
ATOM 1013 C C . LEU A 1 121 ? -16.968 -2.240 19.136 1.00 86.88 121 LEU A C 1
ATOM 1015 O O . LEU A 1 121 ? -16.619 -1.963 17.992 1.00 86.88 121 LEU A O 1
ATOM 1019 N N . ALA A 1 122 ? -17.692 -3.328 19.408 1.00 90.38 122 ALA A N 1
ATOM 1020 C CA . ALA A 1 122 ? -18.100 -4.270 18.372 1.00 90.38 122 ALA A CA 1
ATOM 1021 C C . ALA A 1 122 ? -19.162 -3.682 17.428 1.00 90.38 122 ALA A C 1
ATOM 1023 O O . ALA A 1 122 ? -19.202 -4.049 16.255 1.00 90.38 122 ALA A O 1
ATOM 1024 N N . LYS A 1 123 ? -19.987 -2.754 17.931 1.00 93.94 123 LYS A N 1
ATOM 1025 C CA . LYS A 1 123 ? -21.026 -2.041 17.176 1.00 93.94 123 LYS A CA 1
ATOM 1026 C C . LYS A 1 123 ? -20.535 -0.737 16.533 1.00 93.94 123 LYS A C 1
ATOM 1028 O O . LYS A 1 123 ? -21.311 -0.085 15.843 1.00 93.94 123 LYS A O 1
ATOM 1033 N N . HIS A 1 124 ? -19.281 -0.333 16.747 1.00 97.00 124 HIS A N 1
ATOM 1034 C CA . HIS A 1 124 ? -18.727 0.836 16.064 1.00 97.00 124 HIS A CA 1
ATOM 1035 C C . HIS A 1 124 ? -18.578 0.561 14.566 1.00 97.00 124 HIS A C 1
ATOM 1037 O O . HIS A 1 124 ? -18.121 -0.511 14.159 1.00 97.00 124 HIS A O 1
ATOM 1043 N N . VAL A 1 125 ? -18.908 1.565 13.758 1.00 97.44 125 VAL A N 1
ATOM 1044 C CA . VAL A 1 125 ? -18.665 1.550 12.315 1.00 97.44 125 VAL A CA 1
ATOM 1045 C C . VAL A 1 125 ? -17.451 2.414 12.022 1.00 97.44 125 VAL A C 1
ATOM 1047 O O . VAL A 1 125 ? -17.396 3.588 12.392 1.00 97.44 125 VAL A O 1
ATOM 1050 N N . TYR A 1 126 ? -16.485 1.829 11.331 1.00 97.81 126 TYR A N 1
ATOM 1051 C CA . TYR A 1 126 ? -15.220 2.441 10.965 1.00 97.81 126 TYR A CA 1
ATOM 1052 C C . TYR A 1 126 ? -15.106 2.586 9.450 1.00 97.81 126 TYR A C 1
ATOM 1054 O O . TYR A 1 126 ? -15.754 1.874 8.680 1.00 97.81 126 TYR A O 1
ATOM 1062 N N . ARG A 1 127 ? -14.234 3.497 9.018 1.00 97.19 127 ARG A N 1
ATOM 1063 C CA . ARG A 1 127 ? -13.811 3.620 7.619 1.00 97.19 127 ARG A CA 1
ATOM 1064 C C . ARG A 1 127 ? -12.366 4.089 7.528 1.00 97.19 127 ARG A C 1
ATOM 1066 O O . ARG A 1 127 ? -11.820 4.629 8.491 1.00 97.19 127 ARG A O 1
ATOM 1073 N N . LEU A 1 128 ? -11.768 3.954 6.346 1.00 97.38 128 LEU A N 1
ATOM 1074 C CA . LEU A 1 128 ? -10.527 4.670 6.054 1.00 97.38 128 LEU A CA 1
ATOM 1075 C C . LEU A 1 128 ? -10.782 6.182 6.054 1.00 97.38 128 LEU A C 1
ATOM 1077 O O . LEU A 1 128 ? -11.720 6.671 5.422 1.00 97.38 128 LEU A O 1
ATOM 1081 N N . ASN A 1 129 ? -9.922 6.926 6.739 1.00 96.19 129 ASN A N 1
ATOM 1082 C CA . ASN A 1 129 ? -9.933 8.384 6.677 1.00 96.19 129 ASN A CA 1
ATOM 1083 C C . ASN A 1 129 ? -9.307 8.871 5.368 1.00 96.19 129 ASN A C 1
ATOM 1085 O O . ASN A 1 129 ? -8.662 8.108 4.647 1.00 96.19 129 ASN A O 1
ATOM 1089 N N . THR A 1 130 ? -9.426 10.171 5.095 1.00 96.06 130 THR A N 1
ATOM 1090 C CA . THR A 1 130 ? -8.850 10.811 3.904 1.00 96.06 130 THR A CA 1
ATOM 1091 C C . THR A 1 130 ? -7.385 10.421 3.656 1.00 96.06 130 THR A C 1
ATOM 1093 O O . THR A 1 130 ? -7.087 10.014 2.534 1.00 96.06 130 THR A O 1
ATOM 1096 N N . PRO A 1 131 ? -6.476 10.425 4.658 1.00 96.81 131 PRO A N 1
ATOM 1097 C CA . PRO A 1 131 ? -5.090 10.016 4.429 1.00 96.81 131 PRO A CA 1
ATOM 1098 C C . PRO A 1 131 ? -4.956 8.544 4.012 1.00 96.81 131 PRO A C 1
ATOM 1100 O O . PRO A 1 131 ? -4.211 8.239 3.085 1.00 96.81 131 PRO A O 1
ATOM 1103 N N . GLY A 1 132 ? -5.705 7.635 4.648 1.00 96.56 132 GLY A N 1
ATOM 1104 C CA . GLY A 1 132 ? -5.696 6.208 4.306 1.00 96.56 132 GLY A CA 1
ATOM 1105 C C . GLY A 1 132 ? -6.216 5.957 2.890 1.00 96.56 132 GLY A C 1
ATOM 1106 O O . GLY A 1 132 ? -5.603 5.221 2.119 1.00 96.56 132 GLY A O 1
ATOM 1107 N N . THR A 1 133 ? -7.296 6.640 2.508 1.00 96.06 133 THR A N 1
ATOM 1108 C CA . THR A 1 133 ? -7.865 6.564 1.156 1.00 96.06 133 THR A CA 1
ATOM 1109 C C . THR A 1 133 ? -6.907 7.111 0.099 1.00 96.06 133 THR A C 1
ATOM 1111 O O . THR A 1 133 ? -6.761 6.498 -0.955 1.00 96.06 133 THR A O 1
ATOM 1114 N N . ILE A 1 134 ? -6.210 8.221 0.374 1.00 96.38 134 ILE A N 1
ATOM 1115 C CA . ILE A 1 134 ? -5.207 8.789 -0.543 1.00 96.38 134 ILE A CA 1
ATOM 1116 C C . ILE A 1 134 ? -4.061 7.802 -0.786 1.00 96.38 134 ILE A C 1
ATOM 1118 O O . ILE A 1 134 ? -3.659 7.627 -1.933 1.00 96.38 134 ILE A O 1
ATOM 1122 N N . ILE A 1 135 ? -3.565 7.132 0.261 1.00 97.12 135 ILE A N 1
ATOM 1123 C CA . ILE A 1 135 ? -2.491 6.132 0.142 1.00 97.12 135 ILE A CA 1
ATOM 1124 C C . ILE A 1 135 ? -2.898 5.011 -0.811 1.00 97.12 135 ILE A C 1
ATOM 1126 O O . ILE A 1 135 ? -2.148 4.665 -1.723 1.00 97.12 135 ILE A O 1
ATOM 1130 N N . ILE A 1 136 ? -4.089 4.445 -0.604 1.00 96.81 136 ILE A N 1
ATOM 1131 C CA . ILE A 1 136 ? -4.565 3.311 -1.397 1.00 96.81 136 ILE A CA 1
ATOM 1132 C C . ILE A 1 136 ? -4.908 3.730 -2.825 1.00 96.81 136 ILE A C 1
ATOM 1134 O O . ILE A 1 136 ? -4.561 3.020 -3.766 1.00 96.81 136 ILE A O 1
ATOM 1138 N N . LYS A 1 137 ? -5.523 4.902 -3.005 1.00 94.75 137 LYS A N 1
ATOM 1139 C CA . LYS A 1 137 ? -5.772 5.470 -4.331 1.00 94.75 137 LYS A CA 1
ATOM 1140 C C . LYS A 1 137 ? -4.467 5.646 -5.100 1.00 94.75 137 LYS A C 1
ATOM 1142 O O . LYS A 1 137 ? -4.352 5.139 -6.209 1.00 94.75 137 LYS A O 1
ATOM 1147 N N . GLU A 1 138 ? -3.477 6.302 -4.498 1.00 95.00 138 GLU A N 1
ATOM 1148 C CA . GLU A 1 138 ? -2.191 6.512 -5.156 1.00 95.00 138 GLU A CA 1
ATOM 1149 C C . GLU A 1 138 ? -1.498 5.183 -5.467 1.00 95.00 138 GLU A C 1
ATOM 1151 O O . GLU A 1 138 ? -0.935 5.037 -6.548 1.00 95.00 138 GLU A O 1
ATOM 1156 N N . PHE A 1 139 ? -1.575 4.200 -4.564 1.00 95.50 139 PHE A N 1
ATOM 1157 C CA . PHE A 1 139 ? -1.063 2.860 -4.830 1.00 95.50 139 PHE A CA 1
ATOM 1158 C C . PHE A 1 139 ? -1.691 2.246 -6.085 1.00 95.50 139 PHE A C 1
ATOM 1160 O O . PHE A 1 139 ? -0.954 1.766 -6.942 1.00 95.50 139 PHE A O 1
ATOM 1167 N N . TYR A 1 140 ? -3.019 2.292 -6.232 1.00 92.50 140 TYR A N 1
ATOM 1168 C CA . TYR A 1 140 ? -3.684 1.783 -7.433 1.00 92.50 140 TYR A CA 1
ATOM 1169 C C . TYR A 1 140 ? -3.304 2.570 -8.687 1.00 92.50 140 TYR A C 1
ATOM 1171 O O . TYR A 1 140 ? -3.073 1.957 -9.727 1.00 92.50 140 TYR A O 1
ATOM 1179 N N . GLU A 1 141 ? -3.185 3.895 -8.600 1.00 90.44 141 GLU A N 1
ATOM 1180 C CA . GLU A 1 141 ? -2.776 4.742 -9.726 1.00 90.44 141 GLU A CA 1
ATOM 1181 C C . GLU A 1 141 ? -1.356 4.407 -10.211 1.00 90.44 141 GLU A C 1
ATOM 1183 O O . GLU A 1 141 ? -1.131 4.314 -11.416 1.00 90.44 141 GLU A O 1
ATOM 1188 N N . VAL A 1 142 ? -0.397 4.186 -9.302 1.00 90.62 142 VAL A N 1
ATOM 1189 C CA . VAL A 1 142 ? 0.972 3.800 -9.700 1.00 90.62 142 VAL A CA 1
ATOM 1190 C C . VAL A 1 142 ? 1.060 2.339 -10.136 1.00 90.62 142 VAL A C 1
ATOM 1192 O O . VAL A 1 142 ? 1.802 2.016 -11.058 1.00 90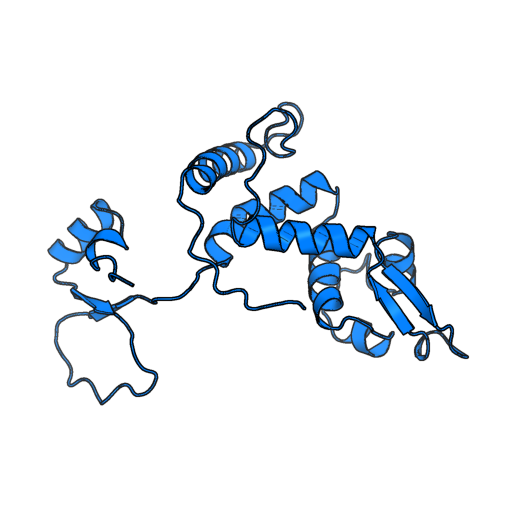.62 142 VAL A O 1
ATOM 1195 N N . LEU A 1 143 ? 0.281 1.446 -9.517 1.00 89.94 143 LEU A N 1
ATOM 1196 C CA . LEU A 1 143 ? 0.223 0.029 -9.882 1.00 89.94 143 LEU A CA 1
ATOM 1197 C C . LEU A 1 143 ? -0.311 -0.152 -11.312 1.00 89.94 143 LEU A C 1
ATOM 1199 O O . LEU A 1 143 ? 0.231 -0.932 -12.089 1.00 89.94 143 LEU A O 1
ATOM 1203 N N . SER A 1 144 ? -1.333 0.622 -11.672 1.00 84.69 144 SER A N 1
ATOM 1204 C CA . SER A 1 144 ? -1.934 0.660 -13.012 1.00 84.69 144 SER A CA 1
ATOM 1205 C C . SER A 1 144 ? -1.199 1.557 -14.013 1.00 84.69 144 SER A C 1
ATOM 1207 O O . SER A 1 144 ? -1.653 1.739 -15.141 1.00 84.69 144 SER A O 1
ATOM 1209 N N . GLY A 1 145 ? -0.082 2.176 -13.626 1.00 82.69 145 GLY A N 1
ATOM 1210 C CA . GLY A 1 145 ? 0.637 3.106 -14.500 1.00 82.69 145 GLY A CA 1
ATOM 1211 C C . GLY A 1 145 ? -0.169 4.350 -14.905 1.00 82.69 145 GLY A C 1
ATOM 1212 O O . GLY A 1 145 ? 0.272 5.100 -15.773 1.00 82.69 145 GLY A O 1
ATOM 1213 N N . GLU A 1 146 ? -1.332 4.606 -14.289 1.00 84.56 146 GLU A N 1
ATOM 1214 C CA . GLU A 1 146 ? -2.088 5.849 -14.470 1.00 84.56 146 GLU A CA 1
ATOM 1215 C C . GLU A 1 146 ? -1.310 7.052 -13.942 1.00 84.56 146 GLU A C 1
ATOM 1217 O O . GLU A 1 146 ? -1.385 8.147 -14.503 1.00 84.56 146 GLU A O 1
ATOM 1222 N N . LYS A 1 147 ? -0.551 6.832 -12.867 1.00 88.25 147 LYS A N 1
ATOM 1223 C CA . LYS A 1 147 ? 0.381 7.791 -12.297 1.00 88.25 147 LYS A CA 1
ATOM 1224 C C . LYS A 1 147 ? 1.792 7.254 -12.446 1.00 88.25 147 LYS A C 1
ATOM 1226 O O . LYS A 1 147 ? 2.113 6.172 -11.961 1.00 88.25 147 LYS A O 1
ATOM 1231 N N . LYS A 1 148 ? 2.648 8.038 -13.095 1.00 89.12 148 LYS A N 1
ATOM 1232 C CA . LYS A 1 148 ? 4.070 7.715 -13.204 1.00 89.12 148 LYS A CA 1
ATOM 1233 C C . LYS A 1 148 ? 4.747 7.818 -11.844 1.00 89.12 148 LYS A C 1
ATOM 1235 O O . LYS A 1 148 ? 4.393 8.657 -11.010 1.00 89.12 148 LYS A O 1
ATOM 1240 N N . PHE A 1 149 ? 5.755 6.984 -11.639 1.00 89.00 149 PHE A N 1
ATOM 1241 C CA . PHE A 1 149 ? 6.642 7.125 -10.495 1.00 89.00 149 PHE A CA 1
ATOM 1242 C C . PHE A 1 149 ? 7.477 8.397 -10.647 1.00 89.00 149 PHE A C 1
ATOM 1244 O O . PHE A 1 149 ? 7.849 8.773 -11.756 1.00 89.00 149 PHE A O 1
ATOM 1251 N N . LEU A 1 150 ? 7.811 9.041 -9.530 1.00 87.75 150 LEU A N 1
ATOM 1252 C CA . LEU A 1 150 ? 8.782 10.137 -9.541 1.00 87.75 150 LEU A CA 1
ATOM 1253 C C . LEU A 1 150 ? 10.161 9.591 -9.935 1.00 87.75 150 LEU A C 1
ATOM 1255 O O . LEU A 1 150 ? 10.541 8.518 -9.481 1.00 87.75 150 LEU A O 1
ATOM 1259 N N . GLU A 1 151 ? 10.931 10.313 -10.738 1.00 85.50 151 GLU A N 1
ATOM 1260 C CA . GLU A 1 151 ? 12.275 9.874 -11.167 1.00 85.50 151 GLU A CA 1
ATOM 1261 C C . GLU A 1 151 ? 13.404 10.642 -10.462 1.00 85.50 151 GLU A C 1
ATOM 1263 O O . GLU A 1 151 ? 14.578 10.298 -10.579 1.00 85.50 151 GLU A O 1
ATOM 1268 N N . ASP A 1 152 ? 13.044 11.667 -9.692 1.00 82.19 152 ASP A N 1
ATOM 1269 C CA . ASP A 1 152 ? 13.950 12.645 -9.099 1.00 82.19 152 ASP A CA 1
ATOM 1270 C C . ASP A 1 152 ? 14.342 12.316 -7.643 1.00 82.19 152 ASP A C 1
ATOM 1272 O O . ASP A 1 152 ? 14.049 11.251 -7.090 1.00 82.19 152 ASP A O 1
ATOM 1276 N N . TYR A 1 153 ? 14.999 13.277 -6.984 1.00 76.75 153 TYR A N 1
ATOM 1277 C CA . TYR A 1 153 ? 15.377 13.190 -5.571 1.00 76.75 153 TYR A CA 1
ATOM 1278 C C . TYR A 1 153 ? 14.173 13.139 -4.611 1.00 76.75 153 TYR A C 1
ATOM 1280 O O . TYR A 1 153 ? 14.329 12.710 -3.461 1.00 76.75 153 TYR A O 1
ATOM 1288 N N . ASN A 1 154 ? 12.981 13.551 -5.062 1.00 81.94 154 ASN A N 1
ATOM 1289 C CA . ASN A 1 154 ? 11.751 13.461 -4.284 1.00 81.94 154 ASN A CA 1
ATOM 1290 C C . ASN A 1 154 ? 11.217 12.024 -4.248 1.00 81.94 154 ASN A C 1
ATOM 1292 O O . ASN A 1 154 ? 10.445 11.693 -3.342 1.00 81.94 154 ASN A O 1
ATOM 1296 N N . ASN A 1 155 ? 11.672 11.137 -5.146 1.00 85.44 155 ASN A N 1
ATOM 1297 C CA . ASN A 1 155 ? 11.379 9.715 -5.039 1.00 85.44 155 ASN A CA 1
ATOM 1298 C C . ASN A 1 155 ? 12.004 9.131 -3.749 1.00 85.44 155 ASN A C 1
ATOM 1300 O O . ASN A 1 155 ? 13.228 9.159 -3.570 1.00 85.44 155 ASN A O 1
ATOM 1304 N N . PRO A 1 156 ? 11.200 8.526 -2.853 1.00 87.12 156 PRO A N 1
ATOM 1305 C CA . PRO A 1 156 ? 11.704 7.903 -1.631 1.00 87.12 156 PRO A CA 1
ATOM 1306 C C . PRO A 1 156 ? 12.750 6.795 -1.866 1.00 87.12 156 PRO A C 1
ATOM 1308 O O . PRO A 1 156 ? 13.555 6.511 -0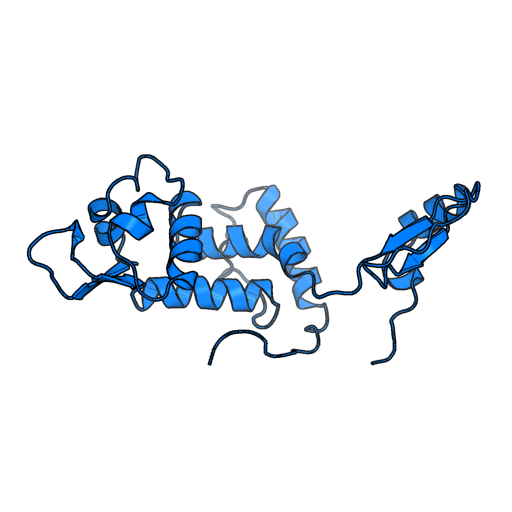.978 1.00 87.12 156 PRO A O 1
ATOM 1311 N N . LEU A 1 157 ? 12.745 6.160 -3.041 1.00 87.00 157 LEU A N 1
ATOM 1312 C CA . LEU A 1 157 ? 13.700 5.129 -3.458 1.00 87.00 157 LEU A CA 1
ATOM 1313 C C . LEU A 1 157 ? 15.018 5.719 -3.994 1.00 87.00 157 LEU A C 1
ATOM 1315 O O . LEU A 1 157 ? 16.043 5.038 -3.966 1.00 87.00 157 LEU A O 1
ATOM 1319 N N . ALA A 1 158 ? 15.029 6.987 -4.421 1.00 86.56 158 ALA A N 1
ATOM 1320 C CA . ALA A 1 158 ? 16.211 7.660 -4.965 1.00 86.56 158 ALA A CA 1
ATOM 1321 C C . ALA A 1 158 ? 17.100 8.322 -3.892 1.00 86.56 158 ALA A C 1
ATOM 1323 O O . ALA A 1 158 ? 18.254 8.663 -4.166 1.00 86.56 158 ALA A O 1
ATOM 1324 N N . ARG A 1 159 ? 16.601 8.479 -2.657 1.00 85.19 159 ARG A N 1
ATOM 1325 C CA . ARG A 1 159 ? 17.287 9.183 -1.558 1.00 85.19 159 ARG A CA 1
ATOM 1326 C C . ARG A 1 159 ? 18.610 8.518 -1.169 1.00 85.19 159 ARG A C 1
ATOM 1328 O O . ARG A 1 159 ? 18.608 7.504 -0.478 1.00 85.19 159 ARG A O 1
ATOM 1335 N N . LYS A 1 160 ? 19.740 9.143 -1.530 1.00 81.00 160 LYS A N 1
ATOM 1336 C CA . LYS A 1 160 ? 21.107 8.611 -1.329 1.00 81.00 160 LYS A CA 1
ATOM 1337 C C . LYS A 1 160 ? 21.359 8.058 0.082 1.00 81.00 160 LYS A C 1
ATOM 1339 O O . LYS A 1 160 ? 21.892 6.965 0.205 1.00 81.00 160 LYS A O 1
ATOM 1344 N N . LYS A 1 161 ? 20.920 8.767 1.130 1.00 82.31 161 LYS A N 1
ATOM 1345 C CA . LYS A 1 161 ? 21.153 8.388 2.538 1.00 82.31 161 LYS A CA 1
ATOM 1346 C C . LYS A 1 161 ? 20.445 7.093 2.967 1.00 82.31 161 LYS A C 1
ATOM 1348 O O . LYS A 1 161 ? 20.927 6.406 3.855 1.00 82.31 161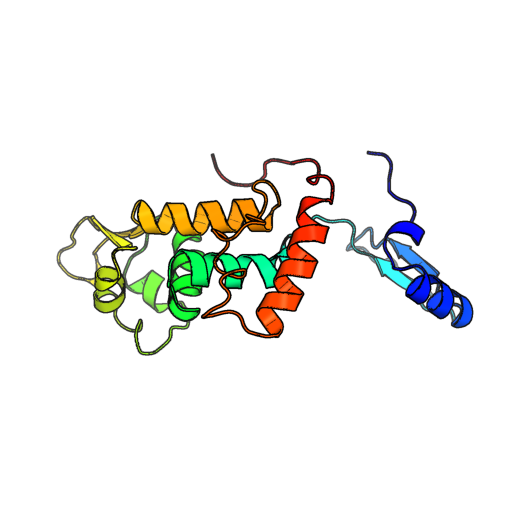 LYS A O 1
ATOM 1353 N N . THR A 1 162 ? 19.300 6.770 2.367 1.00 79.88 162 THR A N 1
ATOM 1354 C CA . THR A 1 162 ? 18.444 5.630 2.760 1.00 79.88 162 THR A CA 1
ATOM 1355 C C . THR A 1 162 ? 18.310 4.584 1.653 1.00 79.88 162 THR A C 1
ATOM 1357 O O . THR A 1 162 ? 17.434 3.718 1.712 1.00 79.88 162 THR A O 1
ATOM 1360 N N . ARG A 1 163 ? 19.114 4.708 0.593 1.00 82.50 163 ARG A N 1
ATOM 1361 C CA . ARG A 1 163 ? 19.019 3.897 -0.619 1.00 82.50 163 ARG A CA 1
ATOM 1362 C C . ARG A 1 163 ? 19.824 2.616 -0.459 1.00 82.50 163 ARG A C 1
ATOM 1364 O O . ARG A 1 163 ? 21.033 2.648 -0.270 1.00 82.50 163 ARG A O 1
ATOM 1371 N N . THR A 1 164 ? 19.146 1.488 -0.609 1.00 87.94 164 THR A N 1
ATOM 1372 C CA . THR A 1 164 ? 19.767 0.160 -0.663 1.00 87.94 164 THR A CA 1
ATOM 1373 C C . THR A 1 164 ? 20.122 -0.229 -2.103 1.00 87.94 164 THR A C 1
ATOM 1375 O O . THR A 1 164 ? 19.622 0.357 -3.071 1.00 87.94 164 THR A O 1
ATOM 1378 N N . ALA A 1 165 ? 20.944 -1.269 -2.276 1.00 86.56 165 ALA A N 1
ATOM 1379 C CA . ALA A 1 165 ? 21.216 -1.851 -3.594 1.00 86.56 165 ALA A CA 1
ATOM 1380 C C . ALA A 1 165 ? 19.928 -2.328 -4.301 1.00 86.56 165 ALA A C 1
ATOM 1382 O O . ALA A 1 165 ? 19.789 -2.190 -5.517 1.00 86.56 165 ALA A O 1
ATOM 1383 N N . PHE A 1 166 ? 18.947 -2.818 -3.538 1.00 87.44 166 PHE A N 1
ATOM 1384 C CA . PHE A 1 166 ? 17.633 -3.195 -4.061 1.00 87.44 166 PHE A CA 1
ATOM 1385 C C . PHE A 1 166 ? 16.834 -1.991 -4.559 1.00 87.44 166 PHE A C 1
ATOM 1387 O O . PHE A 1 166 ? 16.168 -2.079 -5.587 1.00 87.44 166 PHE A O 1
ATOM 1394 N N . ASP A 1 167 ? 16.918 -0.853 -3.870 1.00 88.06 167 ASP A N 1
ATOM 1395 C CA . ASP A 1 167 ? 16.246 0.371 -4.310 1.00 88.06 167 ASP A CA 1
ATOM 1396 C C . ASP A 1 167 ? 16.845 0.910 -5.608 1.00 88.06 167 ASP A C 1
ATOM 1398 O O . ASP A 1 167 ? 16.105 1.399 -6.453 1.00 88.06 167 ASP A O 1
ATOM 1402 N N . LYS A 1 168 ? 18.162 0.750 -5.817 1.00 88.88 168 LYS A N 1
ATOM 1403 C CA . LYS A 1 168 ? 18.800 1.062 -7.106 1.00 88.88 168 LYS A CA 1
ATOM 1404 C C . LYS A 1 168 ? 18.162 0.264 -8.247 1.00 88.88 168 LYS A C 1
ATOM 1406 O O . LYS A 1 168 ? 17.705 0.875 -9.201 1.00 88.88 168 LYS A O 1
ATOM 1411 N N . LYS A 1 169 ? 18.046 -1.061 -8.108 1.00 90.38 169 LYS A N 1
ATOM 1412 C CA . LYS A 1 169 ? 17.406 -1.903 -9.136 1.00 90.38 169 LYS A CA 1
ATOM 1413 C C . LYS A 1 169 ? 15.939 -1.528 -9.370 1.00 90.38 169 LYS A C 1
ATOM 1415 O O . LYS A 1 169 ? 15.474 -1.554 -10.503 1.00 90.38 169 LYS A O 1
ATOM 1420 N N . LYS A 1 170 ? 15.208 -1.152 -8.315 1.00 90.25 170 LYS A N 1
ATOM 1421 C CA . LYS A 1 170 ? 13.825 -0.662 -8.442 1.00 90.25 170 LYS A CA 1
ATOM 1422 C C . LYS A 1 170 ? 13.748 0.668 -9.187 1.00 90.25 170 LYS A C 1
ATOM 1424 O O . LYS A 1 170 ? 12.823 0.841 -9.963 1.00 90.25 170 LYS A O 1
ATOM 1429 N N . MET A 1 171 ? 14.704 1.576 -8.989 1.00 90.19 171 MET A N 1
ATOM 1430 C CA . MET A 1 171 ? 14.787 2.809 -9.779 1.00 90.19 171 MET A CA 1
ATOM 1431 C C . MET A 1 171 ? 15.039 2.512 -11.261 1.00 90.19 171 MET A C 1
ATOM 1433 O O . MET A 1 171 ? 14.385 3.106 -12.110 1.00 90.19 171 MET A O 1
ATOM 1437 N N . ASP A 1 172 ? 15.905 1.547 -11.575 1.00 89.81 172 ASP A N 1
ATOM 1438 C CA . ASP A 1 172 ? 16.135 1.134 -12.966 1.00 89.81 172 ASP A CA 1
ATOM 1439 C C . ASP A 1 172 ? 14.854 0.550 -13.598 1.00 89.81 172 ASP A C 1
ATOM 1441 O O . ASP A 1 172 ? 14.570 0.783 -14.772 1.00 89.81 172 ASP A O 1
ATOM 1445 N N . LEU A 1 173 ? 14.045 -0.177 -12.814 1.00 88.12 173 LEU A N 1
ATOM 1446 C CA . LEU A 1 173 ? 12.720 -0.648 -13.237 1.00 88.12 173 LEU A CA 1
ATOM 1447 C C . LEU A 1 173 ? 11.717 0.498 -13.399 1.00 88.12 173 LEU A C 1
ATOM 1449 O O . LEU A 1 173 ? 10.975 0.502 -14.372 1.00 88.12 173 LEU A O 1
ATOM 1453 N N . ILE A 1 174 ? 11.714 1.483 -12.497 1.00 88.62 174 ILE A N 1
ATOM 1454 C CA . ILE A 1 174 ? 10.856 2.674 -12.589 1.00 88.62 174 ILE A CA 1
ATOM 1455 C C . ILE A 1 174 ? 11.062 3.394 -13.917 1.00 88.62 174 ILE A C 1
ATOM 1457 O O . ILE A 1 174 ? 10.083 3.711 -14.586 1.00 88.62 174 ILE A O 1
ATOM 1461 N N . LEU A 1 175 ? 12.318 3.604 -14.318 1.00 88.62 175 LEU A N 1
ATOM 1462 C CA . LEU A 1 175 ? 12.638 4.258 -15.587 1.00 88.62 175 LEU A CA 1
ATOM 1463 C C . LEU A 1 175 ? 12.048 3.486 -16.775 1.00 88.62 175 LEU A C 1
ATOM 1465 O O . LEU A 1 175 ? 11.470 4.088 -17.675 1.00 88.62 175 LEU A O 1
ATOM 1469 N N . LYS A 1 176 ? 12.117 2.150 -16.749 1.00 86.38 176 LYS A N 1
ATOM 1470 C CA . LYS A 1 176 ? 11.508 1.296 -17.782 1.00 86.38 176 LYS A CA 1
ATOM 1471 C C . LYS A 1 176 ? 9.979 1.374 -17.773 1.00 86.38 176 LYS A C 1
ATOM 1473 O O . LYS A 1 176 ? 9.376 1.514 -18.832 1.00 86.38 176 LYS A O 1
ATOM 1478 N N . ILE A 1 177 ? 9.358 1.320 -16.592 1.00 84.19 177 ILE A N 1
ATOM 1479 C CA . ILE A 1 177 ? 7.897 1.392 -16.432 1.00 84.19 177 ILE A CA 1
ATOM 1480 C C . ILE A 1 177 ? 7.369 2.741 -16.932 1.00 84.19 177 ILE A C 1
ATOM 1482 O O . ILE A 1 177 ? 6.382 2.791 -17.657 1.00 84.19 177 ILE A O 1
ATOM 1486 N N . ASN A 1 178 ? 8.047 3.840 -16.604 1.00 85.81 178 ASN A N 1
ATOM 1487 C CA . ASN A 1 178 ? 7.632 5.184 -17.005 1.00 85.81 178 ASN A CA 1
ATOM 1488 C C . ASN A 1 178 ? 7.795 5.456 -18.513 1.00 85.81 178 ASN A C 1
ATOM 1490 O O . ASN A 1 178 ? 7.124 6.354 -19.041 1.00 85.81 178 ASN A O 1
ATOM 1494 N N . GLN A 1 179 ? 8.675 4.712 -19.192 1.00 84.75 179 GLN A N 1
ATOM 1495 C CA . GLN A 1 179 ? 8.860 4.743 -20.648 1.00 84.75 179 GLN A CA 1
ATOM 1496 C C . GLN A 1 179 ? 7.822 3.895 -21.395 1.00 84.75 179 GLN A C 1
ATOM 1498 O O . GLN A 1 179 ? 7.549 4.162 -22.566 1.00 84.75 179 GLN A O 1
ATOM 1503 N N . ALA A 1 180 ? 7.235 2.890 -20.740 1.00 76.31 180 ALA A N 1
ATOM 1504 C CA . ALA A 1 180 ? 6.198 2.068 -21.344 1.00 76.31 180 ALA A CA 1
ATOM 1505 C C . ALA A 1 180 ? 4.917 2.895 -21.587 1.00 76.31 180 ALA A C 1
ATOM 1507 O O . ALA A 1 180 ? 4.551 3.737 -20.758 1.00 76.31 180 ALA A O 1
ATOM 1508 N N . PRO A 1 181 ? 4.210 2.686 -22.715 1.00 68.81 181 PRO A N 1
ATOM 1509 C CA . PRO A 1 181 ? 2.930 3.340 -22.942 1.00 68.81 181 PRO A CA 1
ATOM 1510 C C . PRO A 1 181 ? 1.931 2.882 -21.879 1.00 68.81 181 PRO A C 1
ATOM 1512 O O . PRO A 1 181 ? 1.833 1.687 -21.591 1.00 68.81 181 PRO A O 1
ATOM 1515 N N . ALA A 1 182 ? 1.178 3.830 -21.315 1.00 64.56 182 ALA A N 1
ATOM 1516 C CA . ALA A 1 182 ? 0.117 3.496 -20.379 1.00 64.56 182 ALA A CA 1
ATOM 1517 C C . ALA A 1 182 ? -0.867 2.537 -21.076 1.00 64.56 182 ALA A C 1
ATOM 1519 O O . ALA A 1 182 ? -1.330 2.839 -22.181 1.00 64.56 182 ALA A O 1
ATOM 1520 N N . PRO A 1 183 ? -1.171 1.378 -20.482 1.00 64.12 183 PRO A N 1
ATOM 1521 C CA . PRO A 1 183 ? -2.108 0.434 -21.075 1.00 64.12 183 PRO A CA 1
ATOM 1522 C C . PRO A 1 183 ? -3.484 1.089 -21.255 1.00 64.12 183 PRO A C 1
ATOM 1524 O O . PRO A 1 183 ? -3.947 1.839 -20.393 1.00 64.12 183 PRO A O 1
ATOM 1527 N N . GLU A 1 184 ? -4.133 0.824 -22.395 1.00 58.06 184 GLU A N 1
ATOM 1528 C CA . GLU A 1 184 ? -5.438 1.401 -22.740 1.00 58.06 184 GLU A CA 1
ATOM 1529 C C . GLU A 1 184 ? -6.462 1.085 -21.638 1.00 58.06 184 GLU A C 1
ATOM 1531 O O . GLU A 1 184 ? -6.868 -0.062 -21.435 1.00 58.06 184 GLU A O 1
ATOM 1536 N N . LYS A 1 185 ? -6.863 2.119 -20.889 1.00 54.56 185 LYS A N 1
ATOM 1537 C CA . LYS A 1 185 ? -7.787 2.005 -19.760 1.00 54.56 185 LYS A CA 1
ATOM 1538 C C . LYS A 1 185 ? -9.126 1.424 -20.224 1.00 54.56 185 LYS A C 1
ATOM 1540 O O . LYS A 1 185 ? -9.920 2.123 -20.849 1.00 54.56 185 LYS A O 1
ATOM 1545 N N . LYS A 1 186 ? -9.477 0.217 -19.783 1.00 42.75 186 LYS A N 1
ATOM 1546 C CA . LYS A 1 186 ? -10.875 -0.045 -19.421 1.00 42.75 186 LYS A CA 1
ATOM 1547 C C . LYS A 1 186 ? -10.997 0.371 -17.966 1.00 42.75 186 LYS A C 1
ATOM 1549 O O . LYS A 1 186 ? -10.469 -0.316 -17.101 1.00 42.75 186 LYS A O 1
ATOM 1554 N N . LYS A 1 187 ? -11.633 1.519 -17.702 1.00 38.69 187 LYS A N 1
ATOM 1555 C CA . LYS A 1 187 ? -12.055 1.909 -16.350 1.00 38.69 187 LYS A CA 1
ATOM 1556 C C . LYS A 1 187 ? -12.979 0.818 -15.804 1.00 38.69 187 LYS A C 1
ATOM 1558 O O . LYS A 1 187 ? -14.191 0.886 -15.963 1.00 38.69 187 LYS A O 1
ATOM 1563 N N . ALA A 1 188 ? -12.403 -0.201 -15.196 1.00 40.19 188 ALA A N 1
ATOM 1564 C CA . ALA A 1 188 ? -13.079 -1.034 -14.234 1.00 40.19 188 ALA A CA 1
ATOM 1565 C C . ALA A 1 188 ? -12.529 -0.587 -12.886 1.00 40.19 188 ALA A C 1
ATOM 1567 O O . ALA A 1 188 ? -11.316 -0.562 -12.710 1.00 40.19 188 ALA A O 1
ATOM 1568 N N . LEU A 1 189 ? -13.436 -0.272 -11.966 1.00 41.69 189 LEU A N 1
ATOM 1569 C CA . LEU A 1 189 ? -13.215 0.045 -10.556 1.00 41.69 189 LEU A CA 1
ATOM 1570 C C . LEU A 1 189 ? -13.316 1.540 -10.195 1.00 41.69 189 LEU A C 1
ATOM 1572 O O . LEU A 1 189 ? -12.447 2.360 -10.480 1.00 41.69 189 LEU A O 1
ATOM 1576 N N . TYR A 1 190 ? -14.403 1.796 -9.459 1.00 35.59 190 TYR A N 1
ATOM 1577 C CA . TYR A 1 190 ? -14.733 2.957 -8.628 1.00 35.59 190 TYR A CA 1
ATOM 1578 C C . TYR A 1 190 ? -15.353 4.170 -9.349 1.00 35.59 190 TYR A C 1
ATOM 1580 O O . TYR A 1 190 ? -14.679 5.133 -9.711 1.00 35.59 190 TYR A O 1
ATOM 1588 N N . ARG A 1 191 ? -16.686 4.110 -9.494 1.00 30.11 191 ARG A N 1
ATOM 1589 C CA . ARG A 1 191 ? -17.575 5.260 -9.270 1.00 30.11 191 ARG A CA 1
ATOM 1590 C C . ARG A 1 191 ? -18.059 5.216 -7.826 1.00 30.11 191 ARG A C 1
ATOM 1592 O O . ARG A 1 191 ? -18.186 4.081 -7.312 1.00 30.11 191 ARG A O 1
#

Foldseek 3Di:
DPDDPQCVVDDPVVVVVCVVVQEAEDEDDDPPPDDDDDDPHHYDYDYPDDDLCVCVLLLVVQLCLLVVHDPQLLVLLLLQVVVQKDAPVSSCPDDGDPCPNDVVSVVVVVQKDWPDDDPDRRPTIMGGDPVSVVSVVVSSCSSQVVDQQDLDCSRSLNPPVPHDPSSVVSSVVSVVSNPDPRPDDPPDDDD

Radius of gyration: 21.88 Å; chains: 1; bounding box: 44×49×56 Å

Sequence (191 aa):
MKKKPVKEMVSEQVYKTLKEGNVKLVYDYNAEAKKNKYSKRLHLKLFEGYDLLENFIVARPYIQKKYKIDLGLFEILLFLHGKKFFNQKDYAEMPKQFKYRSIKNLLNTGYVGIVQNGENLAKHVYRLNTPGTIIIKEFYEVLSGEKKFLEDYNNPLARKKTRTAFDKKKMDLILKINQAPAPEKKKALYR

Secondary structure (DSSP, 8-state):
-PPPPGGGGS-HHHHHHHHHTT-EEEE---S--------SSPEEEEP-S---STTHHHHHHHHHHHHT--HHHHHHHHHHHHHSSB-HHHHHHS---GGGSSHHHHHTTTSEEEEE--SSGGG-EEEE-HHHHHHHHHHHHHHTTSSPPP-STTSTTT-GGG--HHHHHHHHHHHHHHHSPPP-----S--

pLDDT: mean 81.77, std 16.79, range [30.11, 97.81]

Organism: NCBI:txid2541732